Protein AF-A0A832GLF6-F1 (afdb_monomer)

pLDDT: mean 82.82, std 18.19, range [30.19, 98.69]

Foldseek 3Di:
DVPVVVVVVVVVPPPDDDDDDDDDDDPDPVNLVVLVVVLVVLLVVLVVVLVVLVVVLVVLVVQLVVLVVQLVVLVVQLVVLVVVLVVLVVVLVVLVVQLVVLVVQLVVLVVVLVVVVVVCVVVVVQDLVRQLVPQPDPVSNVVSVVVSVVVVVVNVVSVVSNVVSVVSNVVSVVVSVVSVVVSVVSVVSSVVSVVSSVVSVVSSVVSVVVSVVSVVVSVVSNVVSVVSNVVSVVVVVVSVD

Mean predicted aligned error: 12.15 Å

Structure (mmCIF, N/CA/C/O backbone):
data_AF-A0A832GLF6-F1
#
_entry.id   AF-A0A832GLF6-F1
#
loop_
_atom_site.group_PDB
_atom_site.id
_atom_site.type_symbol
_atom_site.label_atom_id
_atom_site.label_alt_id
_atom_site.label_comp_id
_atom_site.label_asym_id
_atom_site.label_entity_id
_atom_site.label_seq_id
_atom_site.pdbx_PDB_ins_code
_atom_site.Cartn_x
_atom_site.Cartn_y
_atom_site.Cartn_z
_atom_site.occupancy
_atom_site.B_iso_or_equiv
_atom_site.auth_seq_id
_atom_site.auth_comp_id
_atom_site.auth_asym_id
_atom_site.auth_atom_id
_atom_site.pdbx_PDB_model_num
ATOM 1 N N . MET A 1 1 ? -11.580 5.883 42.957 1.00 39.31 1 MET A N 1
ATOM 2 C CA . MET A 1 1 ? -12.074 6.403 44.256 1.00 39.31 1 MET A CA 1
ATOM 3 C C . MET A 1 1 ? -13.599 6.345 44.449 1.00 39.31 1 MET A C 1
ATOM 5 O O . MET A 1 1 ? -14.036 6.523 45.572 1.00 39.31 1 MET A O 1
ATOM 9 N N . ARG A 1 2 ? -14.423 6.013 43.435 1.00 39.03 2 ARG A N 1
ATOM 10 C CA . ARG A 1 2 ? -15.900 5.909 43.573 1.00 39.03 2 ARG A CA 1
ATOM 11 C C . ARG A 1 2 ? -16.417 4.528 44.026 1.00 39.03 2 ARG A C 1
ATOM 13 O O . ARG A 1 2 ? -17.615 4.339 44.156 1.00 39.03 2 ARG A O 1
ATOM 20 N N . TRP A 1 3 ? -15.522 3.559 44.237 1.00 38.72 3 TRP A N 1
ATOM 21 C CA . TRP A 1 3 ? -15.877 2.169 44.577 1.00 38.72 3 TRP A CA 1
ATOM 22 C C . TRP A 1 3 ? -15.823 1.893 46.087 1.00 38.72 3 TRP A C 1
ATOM 24 O O . TRP A 1 3 ? -16.417 0.935 46.563 1.00 38.72 3 TRP A O 1
ATOM 34 N N . LEU A 1 4 ? -15.158 2.767 46.852 1.00 30.19 4 LEU A N 1
ATOM 35 C CA . LEU A 1 4 ? -15.077 2.669 48.314 1.00 30.19 4 LEU A CA 1
ATOM 36 C C . LEU A 1 4 ? -16.370 3.139 48.999 1.00 30.19 4 LEU A C 1
ATOM 38 O O . LEU A 1 4 ? -16.700 2.667 50.080 1.00 30.19 4 LEU A O 1
ATOM 42 N N . THR A 1 5 ? -17.151 4.004 48.348 1.00 43.69 5 THR A N 1
ATOM 43 C CA . THR A 1 5 ? -18.428 4.497 48.887 1.00 43.69 5 THR A CA 1
ATOM 44 C C . THR A 1 5 ? -19.579 3.501 48.721 1.00 43.69 5 THR A C 1
ATOM 46 O O . THR A 1 5 ? -20.559 3.594 49.449 1.00 43.69 5 THR A O 1
ATOM 49 N N . ALA A 1 6 ? -19.468 2.530 47.805 1.00 38.03 6 ALA A N 1
ATOM 50 C CA . ALA A 1 6 ? -20.482 1.487 47.611 1.00 38.03 6 ALA A CA 1
ATOM 51 C C . ALA A 1 6 ? -20.350 0.338 48.632 1.00 38.03 6 ALA A C 1
ATOM 53 O O . ALA A 1 6 ? -21.351 -0.228 49.060 1.00 38.03 6 ALA A O 1
ATOM 54 N N . LEU A 1 7 ? -19.125 0.044 49.082 1.00 35.44 7 LEU A N 1
ATOM 55 C CA . LEU A 1 7 ? -18.844 -0.966 50.111 1.00 35.44 7 LEU A CA 1
ATOM 56 C C . LEU A 1 7 ? -19.333 -0.551 51.509 1.00 35.44 7 LEU A C 1
ATOM 58 O O . LEU A 1 7 ? -19.772 -1.396 52.284 1.00 35.44 7 LEU A O 1
ATOM 62 N N . ALA A 1 8 ? -19.333 0.748 51.817 1.00 32.53 8 ALA A N 1
ATOM 63 C CA . ALA A 1 8 ? -19.792 1.255 53.112 1.00 32.53 8 ALA A CA 1
ATOM 64 C C . ALA A 1 8 ? -21.313 1.106 53.326 1.00 32.53 8 ALA A C 1
ATOM 66 O O . ALA A 1 8 ? -21.765 0.999 54.463 1.00 32.53 8 ALA A O 1
ATOM 67 N N . ALA A 1 9 ? -22.105 1.053 52.249 1.00 36.94 9 ALA A N 1
ATOM 68 C CA . ALA A 1 9 ? -23.561 0.926 52.344 1.00 36.94 9 ALA A CA 1
ATOM 69 C C . ALA A 1 9 ? -24.031 -0.525 52.574 1.00 36.94 9 ALA A C 1
ATOM 71 O O . ALA A 1 9 ? -25.130 -0.736 53.081 1.00 36.94 9 ALA A O 1
ATOM 72 N N . ALA A 1 10 ? -23.198 -1.519 52.240 1.00 39.56 10 ALA A N 1
ATOM 73 C CA . ALA A 1 10 ? -23.518 -2.939 52.403 1.00 39.56 10 ALA A CA 1
ATOM 74 C C . ALA A 1 10 ? -23.281 -3.451 53.840 1.00 39.56 10 ALA A C 1
ATOM 76 O O . ALA A 1 10 ? -24.023 -4.307 54.315 1.00 39.56 10 ALA A O 1
ATOM 77 N N . CYS A 1 11 ? -22.304 -2.901 54.571 1.00 36.19 11 CYS A N 1
ATOM 78 C CA . CYS A 1 11 ? -21.978 -3.363 55.930 1.00 36.19 11 CYS A CA 1
ATOM 79 C C . CYS A 1 11 ? -22.929 -2.862 57.030 1.00 36.19 11 CYS A C 1
ATOM 81 O O . CYS A 1 11 ? -22.950 -3.432 58.116 1.00 36.19 11 CYS A O 1
ATOM 83 N N . LEU A 1 12 ? -23.743 -1.835 56.776 1.00 36.81 12 LEU A N 1
ATOM 84 C CA . LEU A 1 12 ? -24.684 -1.297 57.773 1.00 36.81 12 LEU A CA 1
ATOM 85 C C . LEU A 1 12 ? -25.996 -2.094 57.886 1.00 36.81 12 LEU A C 1
ATOM 87 O O . LEU A 1 12 ? -26.829 -1.787 58.734 1.00 36.81 12 LEU A O 1
ATOM 91 N N . LEU A 1 13 ? -26.185 -3.119 57.049 1.00 41.31 13 LEU A N 1
ATOM 92 C CA . LEU A 1 13 ? -27.414 -3.915 56.983 1.00 41.31 13 LEU A CA 1
ATOM 93 C C . LEU A 1 13 ? -27.385 -5.218 57.799 1.00 41.31 13 LEU A C 1
ATOM 95 O O . LEU A 1 13 ? -28.425 -5.857 57.923 1.00 41.31 13 LEU A O 1
ATOM 99 N N . ALA A 1 14 ? -26.242 -5.613 58.368 1.00 41.16 14 ALA A N 1
ATOM 100 C CA . ALA A 1 14 ? -26.051 -6.976 58.875 1.00 41.16 14 ALA A CA 1
ATOM 101 C C . ALA A 1 14 ? -26.030 -7.149 60.411 1.00 41.16 14 ALA A C 1
ATOM 103 O O . ALA A 1 14 ? -25.887 -8.278 60.868 1.00 41.16 14 ALA A O 1
ATOM 104 N N . THR A 1 15 ? -26.160 -6.099 61.235 1.00 41.16 15 THR A N 1
ATOM 105 C CA . THR A 1 15 ? -25.830 -6.203 62.679 1.00 41.16 15 THR A CA 1
ATOM 106 C C . THR A 1 15 ? -26.936 -5.871 63.681 1.00 41.16 15 THR A C 1
ATOM 108 O O . THR A 1 15 ? -26.625 -5.518 64.814 1.00 41.16 15 THR A O 1
ATOM 111 N N . LEU A 1 16 ? -28.221 -6.050 63.362 1.00 44.00 16 LEU A N 1
ATOM 112 C CA . LEU A 1 16 ? -29.251 -6.062 64.414 1.00 44.00 16 LEU A CA 1
ATOM 113 C C . LEU A 1 16 ? -30.141 -7.306 64.320 1.00 44.00 16 LEU A C 1
ATOM 115 O O . LEU A 1 16 ? -31.284 -7.264 63.866 1.00 44.00 16 LEU A O 1
ATOM 119 N N . ALA A 1 17 ? -29.578 -8.429 64.771 1.00 36.59 17 ALA A N 1
ATOM 120 C CA . ALA A 1 17 ? -30.350 -9.578 65.219 1.00 36.59 17 ALA A CA 1
ATOM 121 C C . ALA A 1 17 ? -31.175 -9.158 66.446 1.00 36.59 17 ALA A C 1
ATOM 123 O O . ALA A 1 17 ? -30.649 -8.652 67.434 1.00 36.59 17 ALA A O 1
ATOM 124 N N . LEU A 1 18 ? -32.486 -9.307 66.312 1.00 38.84 18 LEU A N 1
ATOM 125 C CA . LEU A 1 18 ? -33.511 -8.891 67.254 1.00 38.84 18 LEU A CA 1
ATOM 126 C C . LEU A 1 18 ? -33.730 -10.014 68.283 1.00 38.84 18 LEU A C 1
ATOM 128 O O . LEU A 1 18 ? -34.105 -11.123 67.901 1.00 38.84 18 LEU A O 1
ATOM 132 N N . GLU A 1 19 ? -33.523 -9.731 69.569 1.00 32.03 19 GLU A N 1
ATOM 133 C CA . GLU A 1 19 ? -33.997 -10.585 70.664 1.00 32.03 19 GLU A CA 1
ATOM 134 C C . GLU A 1 19 ? -35.535 -10.579 70.715 1.00 32.03 19 GLU A C 1
ATOM 136 O O . GLU A 1 19 ? -36.190 -9.558 70.494 1.00 32.03 19 GLU A O 1
ATOM 141 N N . PHE A 1 20 ? -36.116 -11.753 70.957 1.00 48.53 20 PHE A N 1
ATOM 142 C CA . PHE A 1 20 ? -37.531 -12.061 70.760 1.00 48.53 20 PHE A CA 1
ATOM 143 C C . PHE A 1 20 ? -38.252 -12.232 72.108 1.00 48.53 20 PHE A C 1
ATOM 145 O O . PHE A 1 20 ? -37.868 -13.091 72.897 1.00 48.53 20 PHE A O 1
ATOM 152 N N . ALA A 1 21 ? -39.336 -11.481 72.343 1.00 32.34 21 ALA A N 1
ATOM 153 C CA . ALA A 1 21 ? -40.311 -11.734 73.416 1.00 32.34 21 ALA A CA 1
ATOM 154 C C . ALA A 1 21 ? -41.733 -11.242 73.020 1.00 32.34 21 ALA A C 1
ATOM 156 O O . ALA A 1 21 ? -41.858 -10.098 72.576 1.00 32.34 21 ALA A O 1
ATOM 157 N N . PRO A 1 22 ? -42.811 -12.054 73.159 1.00 59.25 22 PRO A N 1
ATOM 158 C CA . PRO A 1 22 ? -44.220 -11.629 73.001 1.00 59.25 22 PRO A CA 1
ATOM 159 C C . PRO A 1 22 ? -45.038 -11.767 74.326 1.00 59.25 22 PRO A C 1
ATOM 161 O O . PRO A 1 22 ? -44.496 -12.367 75.255 1.00 59.25 22 PRO A O 1
ATOM 164 N N . PRO A 1 23 ? -46.319 -11.302 74.462 1.00 5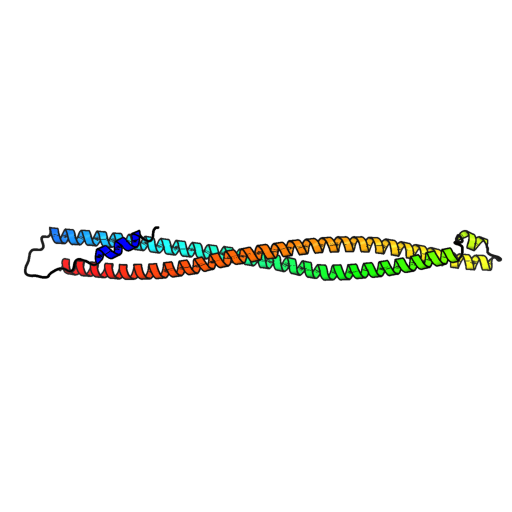9.97 23 PRO A N 1
ATOM 165 C CA . PRO A 1 23 ? -47.306 -11.007 73.402 1.00 59.97 23 PRO A CA 1
ATOM 166 C C . PRO A 1 23 ? -48.230 -9.754 73.570 1.00 59.97 23 PRO A C 1
ATOM 168 O O . PRO A 1 23 ? -48.273 -9.101 74.603 1.00 59.97 23 PRO A O 1
ATOM 171 N N . ALA A 1 24 ? -49.050 -9.530 72.526 1.00 36.88 24 ALA A N 1
ATOM 172 C CA . ALA A 1 24 ? -50.378 -8.876 72.478 1.00 36.88 24 ALA A CA 1
ATOM 173 C C . ALA A 1 24 ? -50.536 -7.338 72.277 1.00 36.88 24 ALA A C 1
ATOM 175 O O . ALA A 1 24 ? -50.345 -6.519 73.164 1.00 36.88 24 ALA A O 1
ATOM 176 N N . LEU A 1 25 ? -51.049 -7.006 71.077 1.00 44.59 25 LEU A N 1
ATOM 177 C CA . LEU A 1 25 ? -52.151 -6.064 70.787 1.00 44.59 25 LEU A CA 1
ATOM 178 C C . LEU A 1 25 ? -52.063 -4.616 71.307 1.00 44.59 25 LEU A C 1
ATOM 180 O O . LEU A 1 25 ? -52.845 -4.195 72.147 1.00 44.59 25 LEU A O 1
ATOM 184 N N . ALA A 1 26 ? -51.204 -3.818 70.671 1.00 46.09 26 ALA A N 1
ATOM 185 C CA . ALA A 1 26 ? -51.531 -2.473 70.176 1.00 46.09 26 ALA A CA 1
ATOM 186 C C . ALA A 1 26 ? -50.314 -1.925 69.419 1.00 46.09 26 ALA A C 1
ATOM 188 O O . ALA A 1 26 ? -49.607 -1.037 69.898 1.00 46.09 26 ALA A O 1
ATOM 189 N N . GLN A 1 27 ? -50.034 -2.427 68.209 1.00 49.31 27 GLN A N 1
ATOM 190 C CA . GLN A 1 27 ? -49.241 -1.601 67.297 1.00 49.31 27 GLN A CA 1
ATOM 191 C C . GLN A 1 27 ? -50.068 -0.342 67.028 1.00 49.31 27 GLN A C 1
ATOM 193 O O . GLN A 1 27 ? -51.045 -0.366 66.286 1.00 49.31 27 GLN A O 1
ATOM 198 N N . SER A 1 28 ? -49.709 0.759 67.690 1.00 54.44 28 SER A N 1
ATOM 199 C CA . SER A 1 28 ? -50.313 2.069 67.461 1.00 54.44 28 SER A CA 1
ATOM 200 C C . SER A 1 28 ? -50.355 2.335 65.953 1.00 54.44 28 SER A C 1
ATOM 202 O O . SER A 1 28 ? -49.354 2.107 65.265 1.00 54.44 28 SER A O 1
ATOM 204 N N . ARG A 1 29 ? -51.479 2.843 65.425 1.00 58.78 29 ARG A N 1
ATOM 205 C CA . ARG A 1 29 ? -51.618 3.293 64.020 1.00 58.78 29 ARG A CA 1
ATOM 206 C C . ARG A 1 29 ? -50.423 4.136 63.550 1.00 58.78 29 ARG A C 1
ATOM 208 O O . ARG A 1 29 ? -50.075 4.120 62.372 1.00 58.78 29 ARG A O 1
ATOM 215 N N . HIS A 1 30 ? -49.775 4.847 64.471 1.00 64.69 30 HIS A N 1
ATOM 216 C CA . HIS A 1 30 ? -48.566 5.625 64.225 1.00 64.69 30 HIS A CA 1
ATOM 217 C C . HIS A 1 30 ? -47.344 4.755 63.861 1.00 64.69 30 HIS A C 1
ATOM 219 O O . HIS A 1 30 ? -46.603 5.086 62.938 1.00 64.69 30 HIS A O 1
ATOM 225 N N . SER A 1 31 ? -47.157 3.613 64.531 1.00 64.44 31 SER A N 1
ATOM 226 C CA . SER A 1 31 ? -46.072 2.660 64.246 1.00 64.44 31 SER A CA 1
ATOM 227 C C . SER A 1 31 ? -46.238 1.975 62.882 1.00 64.44 31 SER A C 1
ATOM 229 O O . SER A 1 31 ? -45.265 1.829 62.144 1.00 64.44 31 SER A O 1
ATOM 231 N N . LEU A 1 32 ? -47.478 1.645 62.509 1.00 63.41 32 LEU A N 1
ATOM 232 C CA . LEU A 1 32 ? -47.830 1.088 61.200 1.00 63.41 32 LEU A CA 1
ATOM 233 C C . LEU A 1 32 ? -47.632 2.114 60.076 1.00 63.41 32 LEU A C 1
ATOM 235 O O . LEU A 1 32 ? -47.018 1.792 59.062 1.00 63.41 32 LEU A O 1
ATOM 239 N N . ARG A 1 33 ? -48.040 3.376 60.279 1.00 69.00 33 ARG A N 1
ATOM 240 C CA . ARG A 1 33 ? -47.772 4.476 59.331 1.00 69.00 33 ARG A CA 1
ATOM 241 C C . ARG A 1 33 ? -46.280 4.737 59.123 1.00 69.00 33 ARG A C 1
ATOM 243 O O . ARG A 1 33 ? -45.859 4.918 57.987 1.00 69.00 33 ARG A O 1
ATOM 250 N N . ARG A 1 34 ? -45.470 4.720 60.188 1.00 76.06 34 ARG A N 1
ATOM 251 C CA . ARG A 1 34 ? -44.005 4.849 60.075 1.00 76.06 34 ARG A CA 1
ATOM 252 C C . ARG A 1 34 ? -43.384 3.706 59.275 1.00 76.06 34 ARG A C 1
ATOM 254 O O . ARG A 1 34 ? -42.497 3.959 58.467 1.00 76.06 34 ARG A O 1
ATOM 261 N N . LYS A 1 35 ? -43.845 2.468 59.488 1.00 67.94 35 LYS A N 1
ATOM 262 C CA . LYS A 1 35 ? -43.385 1.304 58.716 1.00 67.94 35 LYS A CA 1
ATOM 263 C C . LYS A 1 35 ? -43.767 1.419 57.240 1.00 67.94 35 LYS A C 1
ATOM 265 O O . LYS A 1 35 ? -42.907 1.199 56.400 1.00 67.94 35 LYS A O 1
ATOM 270 N N . ALA A 1 36 ? -45.001 1.823 56.935 1.00 67.12 36 ALA A N 1
ATOM 271 C CA . ALA A 1 36 ? -45.452 2.051 55.562 1.00 67.12 36 ALA A CA 1
ATOM 272 C C . ALA A 1 36 ? -44.635 3.152 54.858 1.00 67.12 36 ALA A C 1
ATOM 274 O O . ALA A 1 36 ? -44.111 2.919 53.778 1.00 67.12 36 ALA A O 1
ATOM 275 N N . ALA A 1 37 ? -44.413 4.299 55.510 1.00 76.81 37 ALA A N 1
ATOM 276 C CA . ALA A 1 37 ? -43.605 5.383 54.943 1.00 76.81 37 ALA A CA 1
ATOM 277 C C . ALA A 1 37 ? -42.135 4.980 54.710 1.00 76.81 37 ALA A C 1
ATOM 279 O O . ALA A 1 37 ? -41.544 5.336 53.693 1.00 76.81 37 ALA A O 1
ATOM 280 N N . ALA A 1 38 ? -41.541 4.212 55.632 1.00 73.25 38 ALA A N 1
ATOM 281 C CA . ALA A 1 38 ? -40.187 3.683 55.465 1.00 73.25 38 ALA A CA 1
ATOM 282 C C . ALA A 1 38 ? -40.096 2.672 54.308 1.00 73.25 38 ALA A C 1
ATOM 284 O O . ALA A 1 38 ? -39.083 2.616 53.616 1.00 73.25 38 ALA A O 1
ATOM 285 N N . ILE A 1 39 ? -41.155 1.889 54.100 1.00 68.75 39 ILE A N 1
ATOM 286 C CA . ILE A 1 39 ? -41.300 0.955 52.983 1.00 68.75 39 ILE A CA 1
ATOM 287 C C . ILE A 1 39 ? -41.419 1.704 51.649 1.00 68.75 39 ILE A C 1
ATOM 289 O O . ILE A 1 39 ? -40.692 1.372 50.713 1.00 68.75 39 ILE A O 1
ATOM 293 N N . ASP A 1 40 ? -42.276 2.721 51.562 1.00 72.00 40 ASP A N 1
ATOM 294 C CA . ASP A 1 40 ? -42.483 3.496 50.333 1.00 72.00 40 ASP A CA 1
ATOM 295 C C . ASP A 1 40 ? -41.205 4.230 49.913 1.00 72.00 40 ASP A C 1
ATOM 297 O O . ASP A 1 40 ? -40.771 4.105 48.766 1.00 72.00 40 ASP A O 1
ATOM 301 N N . ALA A 1 41 ? -40.516 4.870 50.865 1.00 79.75 41 ALA A N 1
ATOM 302 C CA . ALA A 1 41 ? -39.209 5.482 50.622 1.00 79.75 41 ALA A CA 1
ATOM 303 C C . ALA A 1 41 ? -38.190 4.470 50.066 1.00 79.75 41 ALA A C 1
ATOM 305 O O . ALA A 1 41 ? -37.370 4.799 49.206 1.00 79.75 41 ALA A O 1
ATOM 306 N N . ARG A 1 42 ? -38.262 3.212 50.518 1.00 70.88 42 ARG A N 1
ATOM 307 C CA . ARG A 1 42 ? -37.379 2.141 50.051 1.00 70.88 42 ARG A CA 1
ATOM 308 C C . ARG A 1 42 ? -37.749 1.645 48.654 1.00 70.88 42 ARG A C 1
ATOM 310 O O . ARG A 1 42 ? -36.843 1.378 47.868 1.00 70.88 42 ARG A O 1
ATOM 317 N N . LYS A 1 43 ? -39.042 1.576 48.305 1.00 70.50 43 LYS A N 1
ATOM 318 C CA . LYS A 1 43 ? -39.488 1.280 46.928 1.00 70.50 43 LYS A CA 1
ATOM 319 C C . LYS A 1 43 ? -39.026 2.360 45.951 1.00 70.50 43 LYS A C 1
ATOM 321 O O . LYS A 1 43 ? -38.572 2.018 44.859 1.00 70.50 43 LYS A O 1
ATOM 326 N N . ASP A 1 44 ? -39.097 3.630 46.334 1.00 80.12 44 ASP A N 1
ATOM 327 C CA . ASP A 1 44 ? -38.666 4.729 45.467 1.00 80.12 44 ASP A CA 1
ATOM 328 C C . ASP A 1 44 ? -37.144 4.762 45.291 1.00 80.12 44 ASP A C 1
ATOM 330 O O . ASP A 1 44 ? -36.668 4.838 44.157 1.00 80.12 44 ASP A O 1
ATOM 334 N N . GLN A 1 45 ? -36.377 4.544 46.365 1.00 78.62 45 GLN A N 1
ATOM 335 C CA . GLN A 1 45 ? -34.924 4.377 46.267 1.00 78.62 45 GLN A CA 1
ATOM 336 C C . GLN A 1 45 ? -34.549 3.222 45.321 1.00 78.62 45 GLN A C 1
ATOM 338 O O . GLN A 1 45 ? -33.660 3.372 44.478 1.00 78.62 45 GLN A O 1
ATOM 343 N N . ILE A 1 46 ? -35.254 2.086 45.416 1.00 70.88 46 ILE A N 1
ATOM 344 C CA . ILE A 1 46 ? -35.021 0.940 44.533 1.00 70.88 46 ILE A CA 1
ATOM 345 C C . ILE A 1 46 ? -35.326 1.298 43.068 1.00 70.88 46 ILE A C 1
ATOM 347 O O . ILE A 1 46 ? -34.540 0.974 42.177 1.00 70.88 46 ILE A O 1
ATOM 351 N N . ARG A 1 47 ? -36.432 2.003 42.794 1.00 74.62 47 ARG A N 1
ATOM 352 C CA . ARG A 1 47 ? -36.795 2.450 41.434 1.00 74.62 47 ARG A CA 1
ATOM 353 C C . ARG A 1 47 ? -35.761 3.399 40.831 1.00 74.62 47 ARG A C 1
ATOM 355 O O . ARG A 1 47 ? -35.470 3.294 39.637 1.00 74.62 47 ARG A O 1
ATOM 362 N N . ASP A 1 48 ? -35.215 4.311 41.626 1.00 83.00 48 ASP A N 1
ATOM 363 C CA . ASP A 1 48 ? -34.195 5.263 41.177 1.00 83.00 48 ASP A CA 1
ATOM 364 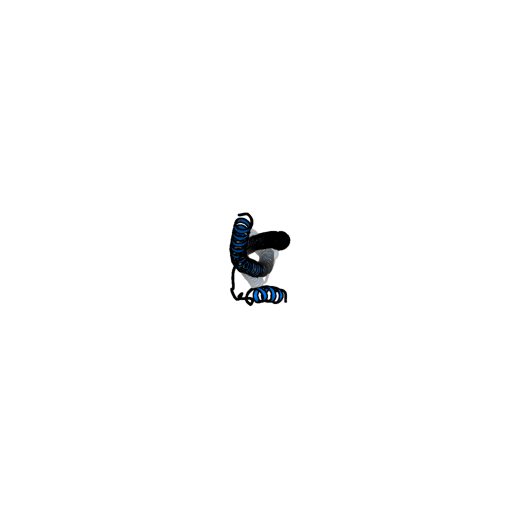C C . ASP A 1 48 ? -32.890 4.564 40.820 1.00 83.00 48 ASP A C 1
ATOM 366 O O . ASP A 1 48 ? -32.333 4.781 39.742 1.00 83.00 48 ASP A O 1
ATOM 370 N N . GLN A 1 49 ? -32.439 3.652 41.675 1.00 76.75 49 GLN A N 1
ATOM 371 C CA . GLN A 1 49 ? -31.262 2.839 41.395 1.00 76.75 49 GLN A CA 1
ATOM 372 C C . GLN A 1 49 ? -31.469 1.953 40.153 1.00 76.75 49 GLN A C 1
ATOM 374 O O . GLN A 1 49 ? -30.584 1.894 39.303 1.00 76.75 49 GLN A O 1
ATOM 379 N N . LEU A 1 50 ? -32.652 1.350 39.971 1.00 72.19 50 LEU A N 1
ATOM 380 C CA . LEU A 1 50 ? -32.981 0.567 38.773 1.00 72.19 50 LEU A CA 1
ATOM 381 C C . LEU A 1 50 ? -32.934 1.415 37.490 1.00 72.19 50 LEU A C 1
ATOM 383 O O . LEU A 1 50 ? -32.446 0.959 36.452 1.00 72.19 50 LEU A O 1
ATOM 387 N N . ARG A 1 51 ? -33.434 2.658 37.546 1.00 83.69 51 ARG A N 1
ATOM 388 C CA . ARG A 1 51 ? -33.329 3.618 36.435 1.00 83.69 51 ARG A CA 1
ATOM 389 C C . ARG A 1 51 ? -31.875 3.950 36.121 1.00 83.69 51 ARG A C 1
ATOM 391 O O . ARG A 1 51 ? -31.505 3.928 34.948 1.00 83.69 51 ARG A O 1
ATOM 398 N N . ASN A 1 52 ? -31.063 4.202 37.143 1.00 83.69 52 ASN A N 1
ATOM 399 C CA . ASN A 1 52 ? -29.646 4.517 36.977 1.00 83.69 52 ASN A CA 1
ATOM 400 C C . ASN A 1 52 ? -28.884 3.350 36.337 1.00 83.69 52 ASN A C 1
ATOM 402 O O . ASN A 1 52 ? -28.208 3.549 35.332 1.00 83.69 52 ASN A O 1
ATOM 406 N N . ILE A 1 53 ? -29.090 2.124 36.823 1.00 79.06 53 ILE A N 1
ATOM 407 C CA . ILE A 1 53 ? -28.477 0.908 36.265 1.00 79.06 53 ILE A CA 1
ATOM 408 C C . ILE A 1 53 ? -28.845 0.728 34.783 1.00 79.06 53 ILE A C 1
ATOM 410 O O . ILE A 1 53 ? -27.985 0.454 33.943 1.00 79.06 53 ILE A O 1
ATOM 414 N N . LYS A 1 54 ? -30.122 0.916 34.421 1.00 80.31 54 LYS A N 1
ATOM 415 C CA . LYS A 1 54 ? -30.566 0.837 33.017 1.00 80.31 54 LYS A CA 1
ATOM 416 C C . LYS A 1 54 ? -29.923 1.923 32.147 1.00 80.31 54 LYS A C 1
ATOM 418 O O . LYS A 1 54 ? -29.544 1.647 31.006 1.00 80.31 54 LYS A O 1
ATOM 423 N N . ALA A 1 55 ? -29.785 3.143 32.667 1.00 86.44 55 ALA A N 1
ATOM 424 C CA . ALA A 1 55 ? -29.123 4.241 31.966 1.00 86.44 55 ALA A CA 1
ATOM 425 C C . ALA A 1 55 ? -27.619 3.973 31.757 1.00 86.44 55 ALA A C 1
ATOM 427 O O . ALA A 1 55 ? -27.093 4.217 30.666 1.00 86.44 55 ALA A O 1
ATOM 428 N N . GLU A 1 56 ? -26.941 3.413 32.760 1.00 83.44 56 GLU A N 1
ATOM 429 C CA . GLU A 1 56 ? -25.539 2.992 32.676 1.00 83.44 56 GLU A CA 1
ATOM 430 C C . GLU A 1 56 ? -25.350 1.884 31.630 1.00 83.44 56 GLU A C 1
ATOM 432 O O . GLU A 1 56 ? -24.501 2.022 30.745 1.00 83.44 56 GLU A O 1
ATOM 437 N N . GLN A 1 57 ? -26.203 0.850 31.629 1.00 81.94 57 GLN A N 1
ATOM 438 C CA . GLN A 1 57 ? -26.181 -0.200 30.602 1.00 81.94 57 GLN A CA 1
ATOM 439 C C . GLN A 1 57 ? -26.383 0.355 29.187 1.00 81.94 57 GLN A C 1
ATOM 441 O O . GLN A 1 57 ? -25.673 -0.038 28.258 1.00 81.94 57 GLN A O 1
ATOM 446 N N . SER A 1 58 ? -27.347 1.261 29.005 1.00 87.19 58 SER A N 1
ATOM 447 C CA . SER A 1 58 ? -27.597 1.905 27.710 1.00 87.19 58 SER A CA 1
ATOM 448 C C . SER A 1 58 ? -26.370 2.691 27.236 1.00 87.19 58 SER A C 1
ATOM 450 O O . SER A 1 58 ? -25.916 2.543 26.100 1.00 87.19 58 SER A O 1
ATOM 452 N N . THR A 1 59 ? -25.756 3.456 28.140 1.00 88.12 59 THR A N 1
ATOM 453 C CA . THR A 1 59 ? -24.538 4.227 27.860 1.00 88.12 59 THR A CA 1
ATOM 454 C C . THR A 1 59 ? -23.368 3.319 27.476 1.00 88.12 59 THR A C 1
ATOM 456 O O . THR A 1 59 ? -22.677 3.595 26.490 1.00 88.12 59 THR A O 1
ATOM 459 N N . ALA A 1 60 ? -23.170 2.213 28.200 1.00 86.81 60 ALA A N 1
ATOM 460 C CA . ALA A 1 60 ? -22.135 1.225 27.909 1.00 86.81 60 ALA A CA 1
ATOM 461 C C . ALA A 1 60 ? -22.342 0.563 26.535 1.00 86.81 60 ALA A C 1
ATOM 463 O O . ALA A 1 60 ? -21.399 0.492 25.744 1.00 86.81 60 ALA A O 1
ATOM 464 N N . ARG A 1 61 ? -23.578 0.161 26.201 1.00 88.12 61 ARG A N 1
ATOM 465 C CA . ARG A 1 61 ? -23.928 -0.394 24.880 1.00 88.12 61 ARG A CA 1
ATOM 466 C C . ARG A 1 61 ? -23.667 0.598 23.749 1.00 88.12 61 ARG A C 1
ATOM 468 O O . ARG A 1 61 ? -23.055 0.229 22.751 1.00 88.12 61 ARG A O 1
ATOM 475 N N . ASN A 1 62 ? -24.048 1.863 23.922 1.00 91.69 62 ASN A N 1
ATOM 476 C CA . ASN A 1 62 ? -23.795 2.911 22.930 1.00 91.69 62 ASN A CA 1
ATOM 477 C C . ASN A 1 62 ? -22.296 3.198 22.759 1.00 91.69 62 ASN A C 1
ATOM 479 O O . ASN A 1 62 ? -21.833 3.488 21.657 1.00 91.69 62 ASN A O 1
ATOM 483 N N . ALA A 1 63 ? -21.513 3.143 23.839 1.00 90.38 63 ALA A N 1
ATOM 484 C CA . ALA A 1 63 ? -20.061 3.281 23.763 1.00 90.38 63 ALA A CA 1
ATOM 485 C C . ALA A 1 63 ? -19.409 2.096 23.032 1.00 90.38 63 ALA A C 1
ATOM 487 O O . ALA A 1 63 ? -18.507 2.309 22.225 1.00 90.38 63 ALA A O 1
ATOM 488 N N . LEU A 1 64 ? -19.879 0.869 23.280 1.00 92.06 64 LEU A N 1
ATOM 489 C CA . LEU A 1 64 ? -19.412 -0.324 22.577 1.00 92.06 64 LEU A CA 1
ATOM 490 C C . LEU A 1 64 ? -19.751 -0.268 21.083 1.00 92.06 64 LEU A C 1
ATOM 492 O O . LEU A 1 64 ? -18.866 -0.467 20.258 1.00 92.06 64 LEU A O 1
ATOM 496 N N . SER A 1 65 ? -20.999 0.054 20.740 1.00 95.06 65 SER A N 1
ATOM 497 C CA . SER A 1 65 ? -21.438 0.169 19.346 1.00 95.06 65 SER A CA 1
ATOM 498 C C . SER A 1 65 ? -20.608 1.202 18.577 1.00 95.06 65 SER A C 1
ATOM 500 O O . SER A 1 65 ? -20.104 0.895 17.501 1.00 95.06 65 SER A O 1
ATOM 502 N N . ARG A 1 66 ? -20.351 2.380 19.165 1.00 96.25 66 ARG A N 1
ATOM 503 C CA . ARG A 1 66 ? -19.448 3.383 18.572 1.00 96.25 66 ARG A CA 1
ATOM 504 C C . ARG A 1 66 ? -18.031 2.849 18.368 1.00 96.25 66 ARG A C 1
ATOM 506 O O . ARG A 1 66 ? -17.484 3.001 17.284 1.00 96.25 66 ARG A O 1
ATOM 513 N N . ALA A 1 67 ? -17.461 2.171 19.365 1.00 95.94 67 ALA A N 1
ATOM 514 C CA . ALA A 1 67 ? -16.126 1.583 19.238 1.00 95.94 67 ALA A CA 1
ATOM 515 C C . ALA A 1 67 ? -16.051 0.509 18.134 1.00 95.94 67 ALA A C 1
ATOM 517 O O . ALA A 1 67 ? -15.030 0.398 17.460 1.00 95.94 67 ALA A O 1
ATOM 518 N N . GLN A 1 68 ? -17.119 -0.268 17.932 1.00 96.06 68 GLN A N 1
ATOM 519 C CA . GLN A 1 68 ? -17.205 -1.257 16.853 1.00 96.06 68 GLN A CA 1
ATOM 520 C C . GLN A 1 68 ? -17.309 -0.602 15.472 1.00 96.06 68 GLN A C 1
ATOM 522 O O . GLN A 1 68 ? -16.651 -1.065 14.545 1.00 96.06 68 GLN A O 1
ATOM 527 N N . VAL A 1 69 ? -18.085 0.480 15.341 1.00 98.19 69 VAL A N 1
ATOM 528 C CA . VAL A 1 69 ? -18.167 1.263 14.096 1.00 98.19 69 VAL A CA 1
ATOM 529 C C . VAL A 1 69 ? -16.806 1.864 13.751 1.00 98.19 69 VAL A C 1
ATOM 531 O O . VAL A 1 69 ? -16.308 1.640 12.654 1.00 98.19 69 VAL A O 1
ATOM 534 N N . GLU A 1 70 ? -16.150 2.531 14.705 1.00 97.50 70 GLU A N 1
ATOM 535 C CA . GLU A 1 70 ? -14.815 3.109 14.497 1.00 97.50 70 GLU A CA 1
ATOM 536 C C . GLU A 1 70 ? -13.765 2.050 14.121 1.00 97.50 70 GLU A C 1
ATOM 538 O O . GLU A 1 70 ? -12.862 2.317 13.326 1.00 97.50 70 GLU A O 1
ATOM 543 N N . LEU A 1 71 ? -13.863 0.842 14.690 1.00 98.12 71 LEU A N 1
ATOM 544 C CA . LEU A 1 71 ? -13.012 -0.283 14.310 1.00 98.12 71 LEU A CA 1
ATOM 545 C C . LEU A 1 71 ? -13.286 -0.733 12.870 1.00 98.12 71 LEU A C 1
ATOM 547 O O . LEU A 1 71 ? -12.331 -0.947 12.126 1.00 98.12 71 LEU A O 1
ATOM 551 N N . GLY A 1 72 ? -14.556 -0.859 12.480 1.00 98.31 72 GLY A N 1
ATOM 552 C CA . GLY A 1 72 ? -14.945 -1.208 11.112 1.00 98.31 72 GLY A CA 1
ATOM 553 C C . GLY A 1 72 ? -14.419 -0.196 10.095 1.00 98.31 72 GLY A C 1
ATOM 554 O O . GLY A 1 72 ? -13.737 -0.570 9.146 1.00 98.31 72 GLY A O 1
ATOM 555 N N . GLU A 1 73 ? -14.605 1.098 10.358 1.00 98.44 73 GLU A N 1
ATOM 556 C CA . GLU A 1 73 ? -14.084 2.168 9.501 1.00 98.44 73 GLU A CA 1
ATOM 557 C C . GLU A 1 73 ? -12.552 2.122 9.371 1.00 98.44 73 GLU A C 1
ATOM 559 O O . GLU A 1 73 ? -12.011 2.313 8.280 1.00 98.44 73 GLU A O 1
ATOM 564 N N . ALA A 1 74 ? -11.830 1.853 10.465 1.00 98.31 74 ALA A N 1
ATOM 565 C CA . ALA A 1 74 ? -10.375 1.694 10.427 1.00 98.31 74 ALA A CA 1
ATOM 566 C C . ALA A 1 74 ? -9.948 0.452 9.619 1.00 98.31 74 ALA A C 1
ATOM 568 O O . ALA A 1 74 ? -8.963 0.494 8.878 1.00 98.31 74 ALA A O 1
ATOM 569 N N . GLN A 1 75 ? -10.692 -0.653 9.720 1.00 98.38 75 GLN A N 1
ATOM 570 C CA . GLN A 1 75 ? -10.448 -1.863 8.929 1.00 98.38 75 GLN A CA 1
ATOM 571 C C . GLN A 1 75 ? -10.677 -1.620 7.433 1.00 98.38 75 GLN A C 1
ATOM 573 O O . GLN A 1 75 ? -9.860 -2.059 6.618 1.00 98.38 75 GLN A O 1
ATOM 578 N N . ASP A 1 76 ? -11.715 -0.868 7.072 1.00 98.69 76 ASP A N 1
ATOM 579 C CA . ASP A 1 76 ? -12.004 -0.498 5.686 1.00 98.69 76 ASP A CA 1
ATOM 580 C C . ASP A 1 76 ? -10.907 0.399 5.101 1.00 98.69 76 ASP A C 1
ATOM 582 O O . ASP A 1 76 ? -10.428 0.161 3.984 1.00 98.69 76 ASP A O 1
ATOM 586 N N . ARG A 1 77 ? -10.425 1.389 5.867 1.00 98.50 77 ARG A N 1
ATOM 587 C CA . ARG A 1 77 ? -9.276 2.216 5.459 1.00 98.50 77 ARG A CA 1
ATOM 588 C C . ARG A 1 77 ? -8.016 1.382 5.260 1.00 98.50 77 ARG A C 1
ATOM 590 O O . ARG A 1 77 ? -7.345 1.527 4.233 1.00 98.50 77 ARG A O 1
ATOM 597 N N . LEU A 1 78 ? -7.725 0.456 6.177 1.00 98.69 78 LEU A N 1
ATOM 598 C CA . LEU A 1 78 ? -6.603 -0.471 6.046 1.00 98.69 78 LEU A CA 1
ATOM 599 C C . LEU A 1 78 ? -6.727 -1.353 4.793 1.00 98.69 78 LEU A C 1
ATOM 601 O O . LEU A 1 78 ? -5.736 -1.559 4.079 1.00 98.69 78 LEU A O 1
ATOM 605 N N . ALA A 1 79 ? -7.921 -1.872 4.507 1.00 98.69 79 ALA A N 1
ATOM 606 C CA . ALA A 1 79 ? -8.179 -2.678 3.319 1.00 98.69 79 ALA A CA 1
ATOM 607 C C . ALA A 1 79 ? -7.948 -1.860 2.039 1.00 98.69 79 ALA A C 1
ATOM 609 O O . ALA A 1 79 ? -7.223 -2.302 1.141 1.00 98.69 79 ALA A O 1
ATOM 610 N N . ALA A 1 80 ? -8.467 -0.631 1.986 1.00 98.62 80 ALA A N 1
ATOM 611 C CA . ALA A 1 80 ? -8.275 0.279 0.862 1.00 98.62 80 ALA A CA 1
ATOM 612 C C . ALA A 1 80 ? -6.793 0.641 0.644 1.00 98.62 80 ALA A C 1
ATOM 614 O O . ALA A 1 80 ? -6.306 0.577 -0.491 1.00 98.62 80 ALA A O 1
ATOM 615 N N . ALA A 1 81 ? -6.054 0.964 1.711 1.00 98.56 81 ALA A N 1
ATOM 616 C CA . ALA A 1 81 ? -4.618 1.249 1.650 1.00 98.56 81 ALA A CA 1
ATOM 617 C C . ALA A 1 81 ? -3.812 0.029 1.171 1.00 98.56 81 ALA A C 1
ATOM 619 O O . ALA A 1 81 ? -2.939 0.142 0.308 1.00 98.56 81 ALA A O 1
ATOM 620 N N . THR A 1 82 ? -4.156 -1.167 1.658 1.00 98.56 82 THR A N 1
ATOM 621 C CA . THR A 1 82 ? -3.513 -2.423 1.243 1.00 98.56 82 THR A CA 1
ATOM 622 C C . THR A 1 82 ? -3.781 -2.734 -0.233 1.00 98.56 82 THR A C 1
ATOM 624 O O . THR A 1 82 ? -2.869 -3.147 -0.955 1.00 98.56 82 THR A O 1
ATOM 627 N N . ALA A 1 83 ? -5.002 -2.486 -0.717 1.00 98.69 83 ALA A N 1
ATOM 628 C CA . ALA A 1 83 ? -5.356 -2.654 -2.124 1.00 98.69 83 ALA A CA 1
ATOM 629 C C . ALA A 1 83 ? -4.607 -1.665 -3.034 1.00 98.69 83 ALA A C 1
ATOM 631 O O . ALA A 1 83 ? -4.107 -2.066 -4.089 1.00 98.69 83 ALA A O 1
ATOM 632 N N . ARG A 1 84 ? -4.474 -0.391 -2.625 1.00 98.44 84 ARG A N 1
ATOM 633 C CA . ARG A 1 84 ? -3.633 0.597 -3.329 1.00 98.44 84 ARG A CA 1
ATOM 634 C C . ARG A 1 84 ? -2.185 0.117 -3.430 1.00 98.44 84 ARG A C 1
ATOM 636 O O . ARG A 1 84 ? -1.684 -0.009 -4.544 1.00 98.44 84 ARG A O 1
ATOM 643 N N . LEU A 1 85 ? -1.576 -0.274 -2.308 1.00 98.62 85 LEU A N 1
ATOM 644 C CA . LEU A 1 85 ? -0.204 -0.791 -2.275 1.00 98.62 85 LEU A CA 1
ATOM 645 C C . LEU A 1 85 ? -0.008 -2.010 -3.192 1.00 98.62 85 LEU A C 1
ATOM 647 O O . LEU A 1 85 ? 1.002 -2.117 -3.888 1.00 98.62 85 LEU A O 1
ATOM 651 N N . SER A 1 86 ? -0.972 -2.934 -3.215 1.00 98.62 86 SER A N 1
ATOM 652 C CA . SER A 1 86 ? -0.922 -4.122 -4.078 1.00 98.62 86 SER A CA 1
ATOM 653 C C . SER A 1 86 ? -0.933 -3.764 -5.571 1.00 98.62 86 SER A C 1
ATOM 655 O O . SER A 1 86 ? -0.141 -4.302 -6.356 1.00 98.62 86 SER A O 1
ATOM 657 N N . ARG A 1 87 ? -1.779 -2.803 -5.969 1.00 98.50 87 ARG A N 1
ATOM 658 C CA . ARG A 1 87 ? -1.818 -2.289 -7.346 1.00 98.50 87 ARG A CA 1
ATOM 659 C C . ARG A 1 87 ? -0.499 -1.625 -7.727 1.00 98.50 87 ARG A C 1
ATOM 661 O O . ARG A 1 87 ? 0.069 -1.985 -8.755 1.00 98.50 87 ARG A O 1
ATOM 668 N N . THR A 1 88 ? 0.036 -0.750 -6.875 1.00 98.31 88 THR A N 1
ATOM 669 C CA . THR A 1 88 ? 1.327 -0.083 -7.111 1.00 98.31 88 THR A CA 1
ATOM 670 C C . THR A 1 88 ? 2.450 -1.095 -7.283 1.00 98.31 88 THR A C 1
ATOM 672 O O . THR A 1 88 ? 3.177 -1.025 -8.267 1.00 98.31 88 THR A O 1
ATOM 675 N N . ARG A 1 89 ? 2.546 -2.113 -6.416 1.00 98.31 89 ARG A N 1
ATOM 676 C CA . ARG A 1 89 ? 3.544 -3.192 -6.550 1.00 98.31 89 ARG A CA 1
ATOM 677 C C . ARG A 1 89 ? 3.428 -3.963 -7.863 1.00 98.31 89 ARG A C 1
ATOM 679 O O . ARG A 1 89 ? 4.445 -4.322 -8.457 1.00 98.31 89 ARG A O 1
ATOM 686 N N . SER A 1 90 ? 2.203 -4.211 -8.319 1.00 98.44 90 SER A N 1
ATOM 687 C CA . SER A 1 90 ? 1.951 -4.885 -9.597 1.00 98.44 90 SER A CA 1
ATOM 688 C C . SER A 1 90 ? 2.423 -4.029 -10.774 1.00 98.44 90 SER A C 1
ATOM 690 O O . SER A 1 90 ? 3.161 -4.518 -11.629 1.00 98.44 90 SER A O 1
ATOM 692 N N . THR A 1 91 ? 2.092 -2.735 -10.770 1.00 97.88 91 THR A N 1
ATOM 693 C CA . THR A 1 91 ? 2.595 -1.758 -11.748 1.00 97.88 91 THR A CA 1
ATOM 694 C C . THR A 1 91 ? 4.119 -1.689 -11.731 1.00 97.88 91 THR A C 1
ATOM 696 O O . THR A 1 91 ? 4.759 -1.734 -12.778 1.00 97.88 91 THR A O 1
ATOM 699 N N . LEU A 1 92 ? 4.724 -1.664 -10.546 1.00 98.25 92 LEU A N 1
ATOM 700 C CA . LEU A 1 92 ? 6.167 -1.548 -10.360 1.00 98.25 92 LEU A CA 1
ATOM 701 C C . LEU A 1 92 ? 6.921 -2.759 -10.935 1.00 98.25 92 LEU A C 1
ATOM 703 O O . LEU A 1 92 ? 7.989 -2.604 -11.525 1.00 98.25 92 LEU A O 1
ATOM 707 N N . LYS A 1 93 ? 6.334 -3.962 -10.874 1.00 98.38 93 LYS A N 1
ATOM 708 C CA . LYS A 1 93 ? 6.870 -5.155 -11.554 1.00 98.38 93 LYS A CA 1
ATOM 709 C C . LYS A 1 93 ? 6.941 -4.968 -13.075 1.00 98.38 93 LYS A C 1
ATOM 711 O O . LYS A 1 93 ? 7.937 -5.352 -13.687 1.00 98.38 93 LYS A O 1
ATOM 716 N N . VAL A 1 94 ? 5.907 -4.377 -13.677 1.00 98.19 94 VAL A N 1
ATOM 717 C CA . VAL A 1 94 ? 5.874 -4.080 -15.119 1.00 98.19 94 VAL A CA 1
ATOM 718 C C . VAL A 1 94 ? 6.886 -2.988 -15.460 1.00 98.19 94 VAL A C 1
ATOM 720 O O . VAL A 1 94 ? 7.711 -3.182 -16.348 1.00 98.19 94 VAL A O 1
ATOM 723 N N . VAL A 1 95 ? 6.901 -1.890 -14.699 1.00 97.44 95 VAL A N 1
ATOM 724 C CA . VAL A 1 95 ? 7.830 -0.769 -14.910 1.00 97.44 95 VAL A CA 1
ATOM 725 C C . VAL A 1 95 ? 9.290 -1.220 -14.809 1.00 97.44 95 VAL A C 1
ATOM 727 O O . VAL A 1 95 ? 10.085 -0.867 -15.676 1.00 97.44 95 VAL A O 1
ATOM 730 N N . ARG A 1 96 ? 9.647 -2.071 -13.837 1.00 98.19 96 ARG A N 1
ATOM 731 C CA . ARG A 1 96 ? 11.000 -2.652 -13.731 1.00 98.19 96 ARG A CA 1
ATOM 732 C C . ARG A 1 96 ? 11.371 -3.499 -14.949 1.00 98.19 96 ARG A C 1
ATOM 734 O O . ARG A 1 96 ? 12.497 -3.412 -15.438 1.00 98.19 96 ARG A O 1
ATOM 741 N N . LYS A 1 97 ? 10.437 -4.309 -15.460 1.00 98.19 97 LYS A N 1
ATOM 742 C CA . LYS A 1 97 ? 10.664 -5.125 -16.664 1.00 98.19 97 LYS A CA 1
ATOM 743 C C . LYS A 1 97 ? 10.895 -4.242 -17.893 1.00 98.19 97 LYS A C 1
ATOM 745 O O . LYS A 1 97 ? 11.831 -4.495 -18.653 1.00 98.19 97 LYS A O 1
ATOM 750 N N . ASP A 1 98 ? 10.071 -3.212 -18.060 1.00 95.94 98 ASP A N 1
ATOM 751 C CA . ASP A 1 98 ? 10.181 -2.241 -19.148 1.00 95.94 98 ASP A CA 1
ATOM 752 C C . ASP A 1 98 ? 11.483 -1.442 -19.073 1.00 95.94 98 ASP A C 1
ATOM 754 O O . ASP A 1 98 ? 12.142 -1.246 -20.093 1.00 95.94 98 ASP A O 1
ATOM 758 N N . HIS A 1 99 ? 11.868 -1.006 -17.872 1.00 97.50 99 HIS A N 1
ATOM 759 C CA . HIS A 1 99 ? 13.127 -0.312 -17.628 1.00 97.50 99 HIS A CA 1
ATOM 760 C C . HIS A 1 99 ? 14.316 -1.184 -18.042 1.00 97.50 99 HIS A C 1
ATOM 762 O O . HIS A 1 99 ? 15.104 -0.786 -18.896 1.00 97.50 99 HIS A O 1
ATOM 768 N N . ALA A 1 100 ? 14.374 -2.429 -17.561 1.00 97.69 100 ALA A N 1
ATOM 769 C CA . ALA A 1 100 ? 15.440 -3.364 -17.917 1.00 97.69 100 ALA A CA 1
ATOM 770 C C . ALA A 1 100 ? 15.487 -3.671 -19.428 1.00 97.69 100 ALA A C 1
ATOM 772 O O . ALA A 1 100 ? 16.559 -3.902 -19.993 1.00 97.69 100 ALA A O 1
ATOM 773 N N . ALA A 1 101 ? 14.334 -3.697 -20.105 1.00 96.44 101 ALA A N 1
ATOM 774 C CA . ALA A 1 101 ? 14.275 -3.840 -21.558 1.00 96.44 101 ALA A CA 1
ATOM 775 C C . ALA A 1 101 ? 14.815 -2.596 -22.281 1.00 96.44 101 ALA A C 1
ATOM 777 O O . ALA A 1 101 ? 15.594 -2.736 -23.226 1.00 96.44 101 ALA A O 1
ATOM 778 N N . ALA A 1 102 ? 14.460 -1.395 -21.816 1.00 94.19 102 ALA A N 1
ATOM 779 C CA . ALA A 1 102 ? 14.986 -0.141 -22.347 1.00 94.19 102 ALA A CA 1
ATOM 780 C C . ALA A 1 102 ? 16.505 -0.028 -22.147 1.00 94.19 102 ALA A C 1
ATOM 782 O O . ALA A 1 102 ? 17.205 0.345 -23.085 1.00 94.19 102 ALA A O 1
ATOM 783 N N . GLU A 1 103 ? 17.028 -0.429 -20.986 1.00 96.38 103 GLU A N 1
ATOM 784 C CA . GLU A 1 103 ? 18.469 -0.478 -20.723 1.00 96.38 103 GLU A CA 1
ATOM 785 C C . GLU A 1 103 ? 19.195 -1.437 -21.671 1.00 96.38 103 GLU A C 1
ATOM 787 O O . GLU A 1 103 ? 20.255 -1.106 -22.201 1.00 96.38 103 GLU A O 1
ATOM 792 N N . ARG A 1 104 ? 18.634 -2.632 -21.914 1.00 97.12 104 ARG A N 1
ATOM 793 C CA . ARG A 1 104 ? 19.204 -3.586 -22.878 1.00 97.12 104 ARG A CA 1
ATOM 794 C C . ARG A 1 104 ? 19.244 -3.000 -24.285 1.00 97.12 104 ARG A C 1
ATOM 796 O O . ARG A 1 104 ? 20.288 -3.080 -24.925 1.00 97.12 104 ARG A O 1
ATOM 803 N N . ALA A 1 105 ? 18.146 -2.396 -24.739 1.00 93.31 105 ALA A N 1
ATOM 804 C CA . ALA A 1 105 ? 18.084 -1.753 -26.049 1.00 93.31 105 ALA A CA 1
ATOM 805 C C . ALA A 1 105 ? 19.126 -0.630 -26.163 1.00 93.31 105 ALA A C 1
ATOM 807 O O . ALA A 1 105 ? 19.925 -0.636 -27.094 1.00 93.31 105 ALA A O 1
ATOM 808 N N . GLN A 1 106 ? 19.199 0.259 -25.165 1.00 94.06 106 GLN A N 1
ATOM 809 C CA . GLN A 1 106 ? 20.188 1.337 -25.124 1.00 94.06 106 GLN A CA 1
ATOM 810 C C . GLN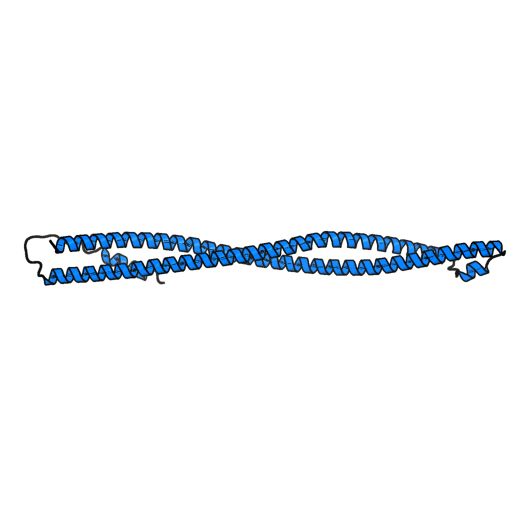 A 1 106 ? 21.617 0.798 -25.221 1.00 94.06 106 GLN A C 1
ATOM 812 O O . GLN A 1 106 ? 22.416 1.318 -25.993 1.00 94.06 106 GLN A O 1
ATOM 817 N N . ARG A 1 107 ? 21.947 -0.265 -24.475 1.00 95.88 107 ARG A N 1
ATOM 818 C CA . ARG A 1 107 ? 23.278 -0.888 -24.539 1.00 95.88 107 ARG A CA 1
ATOM 819 C C . ARG A 1 107 ? 23.589 -1.465 -25.917 1.00 95.88 107 ARG A C 1
ATOM 821 O O . ARG A 1 107 ? 24.729 -1.361 -26.352 1.00 95.88 107 ARG A O 1
ATOM 828 N N . ILE A 1 108 ? 22.609 -2.068 -26.591 1.00 95.88 108 ILE A N 1
ATOM 829 C CA . ILE A 1 108 ? 22.793 -2.622 -27.939 1.00 95.88 108 ILE A CA 1
ATOM 830 C C . ILE A 1 108 ? 23.068 -1.500 -28.943 1.00 95.88 108 ILE A C 1
ATOM 832 O O . ILE A 1 108 ? 24.075 -1.567 -29.645 1.00 95.88 108 ILE A O 1
ATOM 836 N N . HIS A 1 109 ? 22.231 -0.458 -28.985 1.00 91.94 109 HIS A N 1
ATOM 837 C CA . HIS A 1 109 ? 22.436 0.669 -29.903 1.00 91.94 109 HIS A CA 1
ATOM 838 C C . HIS A 1 109 ? 23.740 1.411 -29.599 1.00 91.94 109 HIS A C 1
ATOM 840 O O . HIS A 1 109 ? 24.473 1.752 -30.522 1.00 91.94 109 HIS A O 1
ATOM 846 N N . LYS A 1 110 ? 24.091 1.576 -28.316 1.00 93.94 110 LYS A N 1
ATOM 847 C CA . LYS A 1 110 ? 25.351 2.211 -27.918 1.00 93.94 110 LYS A CA 1
ATOM 848 C C . LYS A 1 110 ? 26.554 1.423 -28.430 1.00 93.94 110 LYS A C 1
ATOM 850 O O . LYS A 1 110 ? 27.411 2.010 -29.071 1.00 93.94 110 LYS A O 1
ATOM 855 N N . LYS A 1 111 ? 26.585 0.103 -28.214 1.00 96.69 111 LYS A N 1
ATOM 856 C CA . LYS A 1 111 ? 27.676 -0.756 -28.702 1.00 96.69 111 LYS A CA 1
ATOM 857 C C . LYS A 1 111 ? 27.794 -0.736 -30.222 1.00 96.69 111 LYS A C 1
ATOM 859 O O . LYS A 1 111 ? 28.898 -0.667 -30.739 1.00 96.69 111 LYS A O 1
ATOM 864 N N . ARG A 1 112 ? 26.665 -0.774 -30.938 1.00 94.81 112 ARG A N 1
ATOM 865 C CA . ARG A 1 112 ? 26.657 -0.662 -32.404 1.00 94.81 112 ARG A CA 1
ATOM 866 C C . ARG A 1 112 ? 27.250 0.671 -32.861 1.00 94.81 112 ARG A C 1
ATOM 868 O O . ARG A 1 112 ? 28.082 0.672 -33.759 1.00 94.81 112 ARG A O 1
ATOM 875 N N . MET A 1 113 ? 26.867 1.774 -32.216 1.00 92.81 113 MET A N 1
ATOM 876 C CA . MET A 1 113 ? 27.396 3.102 -32.537 1.00 92.81 113 MET A CA 1
ATOM 877 C C . MET A 1 113 ? 28.887 3.217 -32.193 1.00 92.81 113 MET A C 1
ATOM 879 O O . MET A 1 113 ? 29.659 3.728 -32.994 1.00 92.81 113 MET A O 1
ATOM 883 N N . GLU A 1 114 ? 29.316 2.687 -31.045 1.00 93.69 114 GLU A N 1
ATOM 884 C CA . GLU A 1 114 ? 30.731 2.607 -30.653 1.00 93.69 114 GLU A CA 1
ATOM 885 C C . GLU A 1 114 ? 31.553 1.828 -31.695 1.00 93.69 114 GLU A C 1
ATOM 887 O O . GLU A 1 114 ? 32.585 2.319 -32.145 1.00 93.69 114 GLU A O 1
ATOM 892 N N . SER A 1 115 ? 31.075 0.659 -32.143 1.00 94.88 115 SER A N 1
ATOM 893 C CA . SER A 1 115 ? 31.725 -0.117 -33.209 1.00 94.88 115 SER A CA 1
ATOM 894 C C . SER A 1 115 ? 31.767 0.633 -34.540 1.00 94.88 115 SER A C 1
ATOM 896 O O . SER A 1 115 ? 32.780 0.578 -35.233 1.00 94.88 115 SER A O 1
ATOM 898 N N . ARG A 1 116 ? 30.698 1.355 -34.897 1.00 92.25 116 ARG A N 1
ATOM 899 C CA . ARG A 1 116 ? 30.652 2.151 -36.128 1.00 92.25 116 ARG A CA 1
ATOM 900 C C . ARG A 1 116 ? 31.668 3.293 -36.111 1.00 92.25 116 ARG A C 1
ATOM 902 O O . ARG A 1 116 ? 32.376 3.478 -37.100 1.00 92.25 116 ARG A O 1
ATOM 909 N N . ILE A 1 117 ? 31.756 4.014 -34.992 1.00 90.44 117 ILE A N 1
ATOM 910 C CA . ILE A 1 117 ? 32.726 5.096 -34.778 1.00 90.44 117 ILE A CA 1
ATOM 911 C C . ILE A 1 117 ? 34.157 4.549 -34.836 1.00 90.44 117 ILE A C 1
ATOM 913 O O . ILE A 1 117 ? 35.010 5.156 -35.479 1.00 90.44 117 ILE A O 1
ATOM 917 N N . LEU A 1 118 ? 34.418 3.394 -34.213 1.00 92.69 118 LEU A N 1
ATOM 918 C CA . LEU A 1 118 ? 35.734 2.755 -34.257 1.00 92.69 118 LEU A CA 1
ATOM 919 C C . LEU A 1 118 ? 36.126 2.372 -35.689 1.00 92.69 118 LEU A C 1
ATOM 921 O O . LEU A 1 118 ? 37.203 2.749 -36.134 1.00 92.69 118 LEU A O 1
ATOM 925 N N . ALA A 1 119 ? 35.234 1.711 -36.432 1.00 90.00 119 ALA A N 1
ATOM 926 C CA . ALA A 1 119 ? 35.485 1.346 -37.826 1.00 90.00 119 ALA A CA 1
ATOM 927 C C . ALA A 1 119 ? 35.732 2.579 -38.711 1.00 90.00 119 ALA A C 1
ATOM 929 O O . ALA A 1 119 ? 36.582 2.558 -39.598 1.00 90.00 119 ALA A O 1
ATOM 930 N N . GLN A 1 120 ? 35.014 3.679 -38.455 1.00 85.75 120 GLN A N 1
ATOM 931 C CA . GLN A 1 120 ? 35.241 4.942 -39.152 1.00 85.75 120 GLN A CA 1
ATOM 932 C C . GLN A 1 120 ? 36.629 5.513 -38.853 1.00 85.75 120 GLN A C 1
ATOM 934 O O . GLN A 1 120 ? 37.309 5.965 -39.768 1.00 85.75 120 GLN A O 1
ATOM 939 N N . TRP A 1 121 ? 37.060 5.471 -37.592 1.00 87.38 121 TRP A N 1
ATOM 940 C CA . TRP A 1 121 ? 38.384 5.926 -37.177 1.00 87.38 121 TRP A CA 1
ATOM 941 C C . TRP A 1 121 ? 39.509 5.068 -37.774 1.00 87.38 121 TRP A C 1
ATOM 943 O O . TRP A 1 121 ? 40.459 5.619 -38.323 1.00 87.38 121 TRP A O 1
ATOM 953 N N . GLU A 1 122 ? 39.373 3.739 -37.743 1.00 89.75 122 GLU A N 1
ATOM 954 C CA . GLU A 1 122 ? 40.335 2.794 -38.336 1.00 89.75 122 GLU A CA 1
ATOM 955 C C . GLU A 1 122 ? 40.479 2.983 -39.853 1.00 89.75 122 GLU A C 1
ATOM 957 O O . GLU A 1 122 ? 41.572 2.835 -40.395 1.00 89.75 122 GLU A O 1
ATOM 962 N N . ALA A 1 123 ? 39.396 3.371 -40.533 1.00 86.75 123 ALA A N 1
ATOM 963 C CA . ALA A 1 123 ? 39.399 3.688 -41.959 1.00 86.75 123 ALA A CA 1
ATOM 964 C C . ALA A 1 123 ? 40.016 5.062 -42.299 1.00 86.75 123 ALA A C 1
ATOM 966 O O . ALA A 1 123 ? 40.043 5.435 -43.469 1.00 86.75 123 ALA A O 1
ATOM 967 N N . GLY A 1 124 ? 40.488 5.831 -41.310 1.00 86.06 124 GLY A N 1
ATOM 968 C CA . GLY A 1 124 ? 41.023 7.184 -41.508 1.00 86.06 124 GLY A CA 1
ATOM 969 C C . GLY A 1 124 ? 39.962 8.289 -41.506 1.00 86.06 124 GLY A C 1
ATOM 970 O O . GLY A 1 124 ? 40.274 9.437 -41.805 1.00 86.06 124 GLY A O 1
ATOM 971 N N . ASN A 1 125 ? 38.723 7.957 -41.132 1.00 78.81 125 ASN A N 1
ATOM 972 C CA . ASN A 1 125 ? 37.571 8.855 -41.076 1.00 78.81 125 ASN A CA 1
ATOM 973 C C . ASN A 1 125 ? 37.316 9.644 -42.381 1.00 78.81 125 ASN A C 1
ATOM 975 O O . ASN A 1 125 ? 37.122 10.862 -42.312 1.00 78.81 125 ASN A O 1
ATOM 979 N N . PRO A 1 126 ? 37.313 8.987 -43.561 1.00 81.00 126 PRO A N 1
ATOM 980 C CA . PRO A 1 126 ? 37.074 9.682 -44.814 1.00 81.00 126 PRO A CA 1
ATOM 981 C C . PRO A 1 126 ? 35.663 10.262 -44.817 1.00 81.00 126 PRO A C 1
ATOM 983 O O . PRO A 1 126 ? 34.703 9.622 -44.369 1.00 81.00 126 PRO A O 1
ATOM 986 N N . SER A 1 127 ? 35.519 11.479 -45.333 1.00 82.88 127 SER A N 1
ATOM 987 C CA . SER A 1 127 ? 34.179 12.040 -45.517 1.00 82.88 127 SER A CA 1
ATOM 988 C C . SER A 1 127 ? 33.428 11.273 -46.611 1.00 82.88 127 SER A C 1
ATOM 990 O O . SER A 1 127 ? 34.037 10.764 -47.552 1.00 82.88 127 SER A O 1
ATOM 992 N N . TYR A 1 128 ? 32.095 11.228 -46.550 1.00 83.75 128 TYR A N 1
ATOM 993 C CA . TYR A 1 128 ? 31.294 10.632 -47.628 1.00 83.75 128 TYR A CA 1
ATOM 994 C C . TYR A 1 128 ? 31.629 11.236 -49.001 1.00 83.75 128 TYR A C 1
ATOM 996 O O . TYR A 1 128 ? 31.734 10.513 -49.983 1.00 83.75 128 TYR A O 1
ATOM 1004 N N . LEU A 1 129 ? 31.899 12.544 -49.059 1.00 82.56 129 LEU A N 1
ATOM 1005 C CA . LEU A 1 129 ? 32.305 13.229 -50.287 1.00 82.56 129 LEU A CA 1
ATOM 1006 C C . LEU A 1 129 ? 33.691 12.780 -50.781 1.00 82.56 129 LEU A C 1
ATOM 1008 O O . LEU A 1 129 ? 33.895 12.616 -51.977 1.00 82.56 129 LEU A O 1
ATOM 1012 N N . GLU A 1 130 ? 34.632 12.541 -49.872 1.00 84.94 130 GLU A N 1
ATOM 1013 C CA . GLU A 1 130 ? 35.971 12.034 -50.189 1.00 84.94 130 GLU A CA 1
ATOM 1014 C C . GLU A 1 130 ? 35.931 10.611 -50.760 1.00 84.94 130 GLU A C 1
ATOM 1016 O O . GLU A 1 130 ? 36.654 10.307 -51.708 1.00 84.94 130 GLU A O 1
ATOM 1021 N N . VAL A 1 131 ? 35.040 9.750 -50.255 1.00 86.06 131 VAL A N 1
ATOM 1022 C CA . VAL A 1 131 ? 34.828 8.401 -50.812 1.00 86.06 131 VAL A CA 1
ATOM 1023 C C . VAL A 1 131 ? 34.354 8.467 -52.268 1.00 86.06 131 VAL A C 1
ATOM 1025 O O . VAL A 1 131 ? 34.810 7.663 -53.083 1.00 86.06 131 VAL A O 1
ATOM 1028 N N . LEU A 1 132 ? 33.490 9.433 -52.602 1.00 85.56 132 LEU A N 1
ATOM 1029 C CA . LEU A 1 132 ? 32.983 9.649 -53.962 1.00 85.56 132 LEU A CA 1
ATOM 1030 C C . LEU A 1 132 ? 34.031 10.270 -54.893 1.00 85.56 132 LEU A C 1
ATOM 1032 O O . LEU A 1 132 ? 34.151 9.854 -56.043 1.00 85.56 132 LEU A O 1
ATOM 1036 N N . LEU A 1 133 ? 34.804 11.247 -54.407 1.00 87.44 133 LEU A N 1
ATOM 1037 C CA . LEU A 1 133 ? 35.830 11.944 -55.196 1.00 87.44 133 LEU A CA 1
ATOM 1038 C C . LEU A 1 133 ? 37.054 11.071 -55.514 1.00 87.44 133 LEU A C 1
ATOM 1040 O O . LEU A 1 133 ? 37.778 11.369 -56.459 1.00 87.44 133 LEU A O 1
ATOM 1044 N N . ASN A 1 134 ? 37.259 9.981 -54.770 1.00 87.88 134 ASN A N 1
ATOM 1045 C CA . ASN A 1 134 ? 38.307 8.988 -55.024 1.00 87.88 134 ASN A CA 1
ATOM 1046 C C . ASN A 1 134 ? 37.918 7.918 -56.069 1.00 87.88 134 ASN A C 1
ATOM 1048 O O . ASN A 1 134 ? 38.666 6.958 -56.261 1.00 87.88 134 ASN A O 1
ATOM 1052 N N . ALA A 1 135 ? 36.762 8.043 -56.732 1.00 88.69 135 ALA A N 1
ATOM 1053 C CA . ALA A 1 135 ? 36.344 7.109 -57.775 1.00 88.69 135 ALA A CA 1
ATOM 1054 C C . ALA A 1 135 ? 37.251 7.188 -59.018 1.00 88.69 135 ALA A C 1
ATOM 1056 O O . ALA A 1 135 ? 37.605 8.262 -59.501 1.00 88.69 135 ALA A O 1
ATOM 1057 N N . THR A 1 136 ? 37.597 6.026 -59.566 1.00 89.62 136 THR A N 1
ATOM 1058 C CA . THR A 1 136 ? 38.527 5.880 -60.702 1.00 89.62 136 THR A CA 1
ATOM 1059 C C . THR A 1 136 ? 37.823 5.812 -62.057 1.00 89.62 136 THR A C 1
ATOM 1061 O O . THR A 1 136 ? 38.422 6.110 -63.090 1.00 89.62 136 THR A O 1
ATOM 1064 N N . THR A 1 137 ? 36.543 5.430 -62.067 1.00 89.88 137 THR A N 1
ATOM 1065 C CA . THR A 1 137 ? 35.698 5.343 -63.264 1.00 89.88 137 THR A CA 1
ATOM 1066 C C . THR A 1 137 ? 34.274 5.800 -62.948 1.00 89.88 137 THR A C 1
ATOM 1068 O O . THR A 1 137 ? 33.875 5.858 -61.788 1.00 89.88 137 THR A O 1
ATOM 1071 N N . PHE A 1 138 ? 33.475 6.094 -63.977 1.00 83.31 138 PHE A N 1
ATOM 1072 C CA . PHE A 1 138 ? 32.067 6.459 -63.781 1.00 83.31 138 PHE A CA 1
ATOM 1073 C C . PHE A 1 138 ? 31.238 5.318 -63.160 1.00 83.31 138 PHE A C 1
ATOM 1075 O O . PHE A 1 138 ? 30.384 5.578 -62.321 1.00 83.31 138 PHE A O 1
ATOM 1082 N N . ALA A 1 139 ? 31.525 4.061 -63.517 1.00 89.12 139 ALA A N 1
ATOM 1083 C CA . ALA A 1 139 ? 30.873 2.898 -62.910 1.00 89.12 139 ALA A CA 1
ATOM 1084 C C . ALA A 1 139 ? 31.237 2.752 -61.416 1.00 89.12 139 ALA A C 1
ATOM 1086 O O . ALA A 1 139 ? 30.355 2.573 -60.579 1.00 89.12 139 ALA A O 1
ATOM 1087 N N . ASP A 1 140 ? 32.522 2.922 -61.082 1.00 86.06 140 ASP A N 1
ATOM 1088 C CA . ASP A 1 140 ? 33.030 2.951 -59.699 1.00 86.06 140 ASP A CA 1
ATOM 1089 C C . ASP A 1 140 ? 32.401 4.107 -58.896 1.00 86.06 140 ASP A C 1
ATOM 1091 O O . ASP A 1 140 ? 32.009 3.937 -57.745 1.00 86.06 140 ASP A O 1
ATOM 1095 N N . PHE A 1 141 ? 32.203 5.271 -59.522 1.00 89.50 141 PHE A N 1
ATOM 1096 C CA . PHE A 1 141 ? 31.489 6.393 -58.909 1.00 89.50 141 PHE A CA 1
ATOM 1097 C C . PHE A 1 141 ? 30.032 6.043 -58.578 1.00 89.50 141 PHE A C 1
ATOM 1099 O O . PHE A 1 141 ? 29.588 6.314 -57.464 1.00 89.50 141 PHE A O 1
ATOM 1106 N N . THR A 1 142 ? 29.288 5.432 -59.509 1.00 88.25 142 THR A N 1
ATOM 1107 C CA . THR A 1 142 ? 27.880 5.065 -59.272 1.00 88.25 142 THR A CA 1
ATOM 1108 C C . THR A 1 142 ? 27.721 4.016 -58.172 1.00 88.25 142 THR A C 1
ATOM 1110 O O . THR A 1 142 ? 26.838 4.157 -57.331 1.00 88.25 142 THR A O 1
ATOM 1113 N N . GLU A 1 143 ? 28.610 3.020 -58.117 1.00 89.31 143 GLU A N 1
ATOM 1114 C CA . GLU A 1 143 ? 28.595 1.987 -57.073 1.00 89.31 143 GLU A CA 1
ATOM 1115 C C . GLU A 1 143 ? 28.943 2.573 -55.695 1.00 89.31 143 GLU A C 1
ATOM 1117 O O . GLU A 1 143 ? 28.260 2.315 -54.701 1.00 89.31 143 GLU A O 1
ATOM 1122 N N . ARG A 1 144 ? 29.960 3.444 -55.626 1.00 90.56 144 ARG A N 1
ATOM 1123 C CA . ARG A 1 144 ? 30.314 4.158 -54.390 1.00 90.56 144 ARG A CA 1
ATOM 1124 C C . ARG A 1 144 ? 29.210 5.096 -53.925 1.00 90.56 144 ARG A C 1
ATOM 1126 O O . ARG A 1 144 ? 29.018 5.207 -52.716 1.00 90.56 144 ARG A O 1
ATOM 1133 N N . ALA A 1 145 ? 28.507 5.763 -54.841 1.00 87.62 145 ALA A N 1
ATOM 1134 C CA . ALA A 1 145 ? 27.378 6.634 -54.519 1.00 87.62 145 ALA A CA 1
ATOM 1135 C C . ALA A 1 145 ? 26.260 5.865 -53.811 1.00 87.62 145 ALA A C 1
ATOM 1137 O O . ALA A 1 145 ? 25.877 6.249 -52.707 1.00 87.62 145 ALA A O 1
ATOM 1138 N N . GLU A 1 146 ? 25.832 4.739 -54.383 1.00 90.38 146 GLU A N 1
ATOM 1139 C CA . GLU A 1 146 ? 24.803 3.876 -53.795 1.00 90.38 146 GLU A CA 1
ATOM 1140 C C . GLU A 1 146 ? 25.236 3.316 -52.427 1.00 90.38 146 GLU A C 1
ATOM 1142 O O . GLU A 1 146 ? 24.502 3.401 -51.443 1.00 90.38 146 GLU A O 1
ATOM 1147 N N . MET A 1 147 ? 26.468 2.803 -52.312 1.00 89.25 147 MET A N 1
ATOM 1148 C CA . MET A 1 147 ? 26.975 2.294 -51.030 1.00 89.25 147 MET A CA 1
ATOM 1149 C C . MET A 1 147 ? 27.086 3.387 -49.962 1.00 89.25 147 MET A C 1
ATOM 1151 O O . MET A 1 147 ? 26.773 3.148 -48.794 1.00 89.25 147 MET A O 1
ATOM 1155 N N . THR A 1 148 ? 27.536 4.582 -50.346 1.00 89.25 148 THR A N 1
ATOM 1156 C CA . THR A 1 148 ? 27.693 5.722 -49.434 1.00 89.25 148 THR A CA 1
ATOM 1157 C C . THR A 1 148 ? 26.345 6.198 -48.909 1.00 89.25 148 THR A C 1
ATOM 1159 O O . THR A 1 148 ? 26.227 6.469 -47.715 1.00 89.25 148 THR A O 1
ATOM 1162 N N . GLU A 1 149 ? 25.326 6.247 -49.767 1.00 90.69 149 GLU A N 1
ATOM 1163 C CA . GLU A 1 149 ? 23.950 6.562 -49.382 1.00 90.69 149 GLU A CA 1
ATOM 1164 C C . GLU A 1 149 ? 23.419 5.556 -48.351 1.00 90.69 149 GLU A C 1
ATOM 1166 O O . GLU A 1 149 ? 23.036 5.953 -47.250 1.00 90.69 149 GLU A O 1
ATOM 1171 N N . ILE A 1 150 ? 23.532 4.250 -48.627 1.00 92.25 150 ILE A N 1
ATOM 1172 C CA . ILE A 1 150 ? 23.092 3.185 -47.707 1.00 92.25 150 ILE A CA 1
ATOM 1173 C C . ILE A 1 150 ? 23.804 3.270 -46.345 1.00 92.25 150 ILE A C 1
ATOM 1175 O O . ILE A 1 150 ? 23.197 3.020 -45.298 1.00 92.25 150 ILE A O 1
ATOM 1179 N N . ILE A 1 151 ? 25.106 3.576 -46.327 1.00 90.12 151 ILE A N 1
ATOM 1180 C CA . ILE A 1 151 ? 25.872 3.731 -45.080 1.00 90.12 151 ILE A CA 1
ATOM 1181 C C . ILE A 1 151 ? 25.401 4.970 -44.314 1.00 90.12 151 ILE A C 1
ATOM 1183 O O . ILE A 1 151 ? 25.166 4.883 -43.108 1.00 90.12 151 ILE A O 1
ATOM 1187 N N . ALA A 1 152 ? 25.236 6.102 -45.000 1.00 89.19 152 ALA A N 1
ATOM 1188 C CA . ALA A 1 152 ? 24.800 7.349 -44.386 1.00 89.19 152 ALA A CA 1
ATOM 1189 C C . ALA A 1 152 ? 23.402 7.223 -43.762 1.00 89.19 152 ALA A C 1
ATOM 1191 O O . ALA A 1 152 ? 23.204 7.662 -42.626 1.00 89.19 152 ALA A O 1
ATOM 1192 N N . GLU A 1 153 ? 22.464 6.574 -44.455 1.00 93.50 153 GLU A N 1
ATOM 1193 C CA . GLU A 1 153 ? 21.131 6.267 -43.927 1.00 93.50 153 GLU A CA 1
ATOM 1194 C C . GLU A 1 153 ? 21.207 5.378 -42.683 1.00 93.50 153 GLU A C 1
ATOM 1196 O O . GLU A 1 153 ? 20.636 5.703 -41.643 1.00 93.50 153 GLU A O 1
ATOM 1201 N N . ARG A 1 154 ? 21.983 4.289 -42.734 1.00 92.69 154 ARG A N 1
ATOM 1202 C CA . ARG A 1 154 ? 22.144 3.381 -41.587 1.00 92.69 154 ARG A CA 1
ATOM 1203 C C . ARG A 1 154 ? 22.763 4.054 -40.368 1.00 92.69 154 ARG A C 1
ATOM 1205 O O . ARG A 1 154 ? 22.365 3.755 -39.241 1.00 92.69 154 ARG A O 1
ATOM 1212 N N . ASP A 1 155 ? 23.736 4.933 -40.572 1.00 92.62 155 ASP A N 1
ATOM 1213 C CA . ASP A 1 155 ? 24.370 5.680 -39.486 1.00 92.62 155 ASP A CA 1
ATOM 1214 C C . ASP A 1 155 ? 23.417 6.707 -38.879 1.00 92.62 155 ASP A C 1
ATOM 1216 O O . ASP A 1 155 ? 23.370 6.863 -37.652 1.00 92.62 155 ASP A O 1
ATOM 1220 N N . HIS A 1 156 ? 22.627 7.374 -39.725 1.00 93.12 156 HIS A N 1
ATOM 1221 C CA . HIS A 1 156 ? 21.558 8.255 -39.281 1.00 93.12 156 HIS A CA 1
ATOM 1222 C C . HIS A 1 156 ? 20.545 7.494 -38.420 1.00 93.12 156 HIS A C 1
ATOM 1224 O O . HIS A 1 156 ? 20.278 7.906 -37.289 1.00 93.12 156 HIS A O 1
ATOM 1230 N N . ASP A 1 157 ? 20.043 6.361 -38.909 1.00 95.12 157 ASP A N 1
ATOM 1231 C CA . ASP A 1 157 ? 19.072 5.525 -38.204 1.00 95.12 157 ASP A CA 1
ATOM 1232 C C . ASP A 1 157 ? 19.627 5.002 -36.879 1.00 95.12 157 ASP A C 1
ATOM 1234 O O . ASP A 1 157 ? 18.951 5.053 -35.851 1.00 95.12 157 ASP A O 1
ATOM 1238 N N . LEU A 1 158 ? 20.885 4.557 -36.856 1.00 93.62 158 LEU A N 1
ATOM 1239 C CA . LEU A 1 158 ? 21.531 4.079 -35.637 1.00 93.62 158 LEU A CA 1
ATOM 1240 C C . LEU A 1 158 ? 21.649 5.181 -34.576 1.00 93.62 158 LEU A C 1
ATOM 1242 O O . LEU A 1 158 ? 21.413 4.925 -33.388 1.00 93.62 158 LEU A O 1
ATOM 1246 N N . LEU A 1 159 ? 21.995 6.404 -34.987 1.00 92.12 159 LEU A N 1
ATOM 1247 C CA . LEU A 1 159 ? 22.036 7.560 -34.095 1.00 92.12 159 LEU A CA 1
ATOM 1248 C C . LEU A 1 159 ? 20.629 7.952 -33.624 1.00 92.12 159 LEU A C 1
ATOM 1250 O O . LEU A 1 159 ? 20.433 8.217 -32.433 1.00 92.12 159 LEU A O 1
ATOM 1254 N N . ALA A 1 160 ? 19.650 7.968 -34.529 1.00 95.00 160 ALA A N 1
ATOM 1255 C CA . ALA A 1 160 ? 18.258 8.269 -34.218 1.00 95.00 160 ALA A CA 1
ATOM 1256 C C . ALA A 1 160 ? 17.693 7.272 -33.196 1.00 95.00 160 ALA A C 1
ATOM 1258 O O . ALA A 1 160 ? 17.132 7.684 -32.174 1.00 95.00 160 ALA A O 1
ATOM 1259 N N . ASP A 1 161 ? 17.932 5.977 -33.406 1.00 93.31 161 ASP A N 1
ATOM 1260 C CA . ASP A 1 161 ? 17.588 4.907 -32.478 1.00 93.31 161 ASP A CA 1
ATOM 1261 C C . ASP A 1 161 ? 18.258 5.113 -31.121 1.00 93.31 161 ASP A C 1
ATOM 1263 O O . ASP A 1 161 ? 17.575 5.091 -30.097 1.00 93.31 161 ASP A O 1
ATOM 1267 N N . LEU A 1 162 ? 19.570 5.374 -31.089 1.00 91.94 162 LEU A N 1
ATOM 1268 C CA . LEU A 1 162 ? 20.318 5.588 -29.848 1.00 91.94 162 LEU A CA 1
ATOM 1269 C C . LEU A 1 162 ? 19.758 6.762 -29.028 1.00 91.94 162 LEU A C 1
ATOM 1271 O O . LEU A 1 162 ? 19.632 6.675 -27.799 1.00 91.94 162 LEU A O 1
ATOM 1275 N N . LEU A 1 163 ? 19.409 7.863 -29.696 1.00 93.25 163 LEU A N 1
ATOM 1276 C CA . LEU A 1 163 ? 18.787 9.029 -29.070 1.00 93.25 163 LEU A CA 1
ATOM 1277 C C . LEU A 1 163 ? 17.377 8.700 -28.568 1.00 93.25 163 LEU A C 1
ATOM 1279 O O . LEU A 1 163 ? 17.018 9.048 -27.436 1.00 93.25 163 LEU A O 1
ATOM 1283 N N . ALA A 1 164 ? 16.575 8.008 -29.377 1.00 93.38 164 ALA A N 1
ATOM 1284 C CA . ALA A 1 164 ? 15.222 7.603 -29.021 1.00 93.38 164 ALA A CA 1
ATOM 1285 C C . ALA A 1 164 ? 15.213 6.647 -27.820 1.00 93.38 164 ALA A C 1
ATOM 1287 O O . ALA A 1 164 ? 14.431 6.837 -26.876 1.00 93.38 164 ALA A O 1
ATOM 1288 N N . THR A 1 165 ? 16.107 5.654 -27.803 1.00 92.44 165 THR A N 1
ATOM 1289 C CA . THR A 1 165 ? 16.243 4.709 -26.695 1.00 92.44 165 THR A CA 1
ATOM 1290 C C . THR A 1 165 ? 16.763 5.386 -25.430 1.00 92.44 165 THR A C 1
ATOM 1292 O O . THR A 1 165 ? 16.271 5.058 -24.350 1.00 92.44 165 THR A O 1
ATOM 1295 N N . SER A 1 166 ? 17.628 6.401 -25.547 1.00 90.56 166 SER A N 1
ATOM 1296 C CA . SER A 1 166 ? 18.144 7.162 -24.401 1.00 90.56 166 SER A CA 1
ATOM 1297 C C . SER A 1 166 ? 17.035 7.979 -23.739 1.00 90.56 166 SER A C 1
ATOM 1299 O O . SER A 1 166 ? 16.801 7.883 -22.532 1.00 90.56 166 SER A O 1
ATOM 1301 N N . ARG A 1 167 ? 16.237 8.693 -24.547 1.00 94.12 167 ARG A N 1
ATOM 1302 C CA . ARG A 1 167 ? 15.056 9.428 -24.064 1.00 94.12 167 ARG A CA 1
ATOM 1303 C C . ARG A 1 167 ? 14.029 8.492 -23.425 1.00 94.12 167 ARG A C 1
ATOM 1305 O O . ARG A 1 167 ? 13.429 8.832 -22.406 1.00 94.12 167 ARG A O 1
ATOM 1312 N N . ARG A 1 168 ? 13.799 7.314 -24.016 1.00 92.56 168 ARG A N 1
ATOM 1313 C CA . ARG A 1 168 ? 12.882 6.305 -23.465 1.00 92.56 168 ARG A CA 1
ATOM 1314 C C . ARG A 1 168 ? 13.382 5.756 -22.132 1.00 92.56 168 ARG A C 1
ATOM 1316 O O . ARG A 1 168 ? 12.571 5.618 -21.220 1.00 92.56 168 ARG A O 1
ATOM 1323 N N . LEU A 1 169 ? 14.678 5.472 -22.018 1.00 94.56 169 LEU A N 1
ATOM 1324 C CA . LEU A 1 169 ? 15.298 5.002 -20.783 1.00 94.56 169 LEU A CA 1
ATOM 1325 C C . LEU A 1 169 ? 15.147 6.040 -19.667 1.00 94.56 169 LEU A C 1
ATOM 1327 O O . LEU A 1 169 ? 14.628 5.700 -18.610 1.00 94.56 169 LEU A O 1
ATOM 1331 N N . ALA A 1 170 ? 15.470 7.308 -19.937 1.00 94.56 170 ALA A N 1
ATOM 1332 C CA . ALA A 1 170 ? 15.311 8.393 -18.969 1.00 94.56 170 ALA A CA 1
ATOM 1333 C C . ALA A 1 170 ? 13.864 8.514 -18.453 1.00 94.56 170 ALA A C 1
ATOM 1335 O O . ALA A 1 170 ? 13.635 8.590 -17.248 1.00 94.56 170 ALA A O 1
ATOM 1336 N N . ARG A 1 171 ? 12.865 8.444 -19.348 1.00 95.69 171 ARG A N 1
ATOM 1337 C CA . ARG A 1 171 ? 11.445 8.450 -18.947 1.00 95.69 171 ARG A CA 1
ATOM 1338 C C . ARG A 1 171 ? 11.064 7.238 -18.093 1.00 95.69 171 ARG A C 1
ATOM 1340 O O . ARG A 1 171 ? 10.299 7.379 -17.145 1.00 95.69 171 ARG A O 1
ATOM 1347 N N . LYS A 1 172 ? 11.561 6.044 -18.434 1.00 96.25 172 LYS A N 1
ATOM 1348 C CA . LYS A 1 172 ? 11.276 4.814 -17.675 1.00 96.25 172 LYS A CA 1
ATOM 1349 C C . LYS A 1 172 ? 11.956 4.822 -16.304 1.00 96.25 172 LYS A C 1
ATOM 1351 O O . LYS A 1 172 ? 11.339 4.348 -15.359 1.00 96.25 172 LYS A O 1
ATOM 1356 N N . GLN A 1 173 ? 13.160 5.383 -16.196 1.00 96.69 173 GLN A N 1
ATOM 1357 C CA . GLN A 1 173 ? 13.860 5.575 -14.924 1.00 96.69 173 GLN A CA 1
ATOM 1358 C C . GLN A 1 173 ? 13.089 6.545 -14.020 1.00 96.69 173 GLN A C 1
ATOM 1360 O O . GLN A 1 173 ? 12.796 6.205 -12.880 1.00 96.69 173 GLN A O 1
ATOM 1365 N N . ALA A 1 174 ? 12.661 7.698 -14.548 1.00 97.44 174 ALA A N 1
ATOM 1366 C CA . ALA A 1 174 ? 11.858 8.658 -13.787 1.00 97.44 174 ALA A CA 1
ATOM 1367 C C . ALA A 1 174 ? 10.540 8.042 -13.280 1.00 97.44 174 ALA A C 1
ATOM 1369 O O . ALA A 1 174 ? 10.197 8.184 -12.109 1.00 97.44 174 ALA A O 1
ATOM 1370 N N . LEU A 1 175 ? 9.834 7.294 -14.138 1.00 97.38 175 LEU A N 1
ATOM 1371 C CA . LEU A 1 175 ? 8.617 6.579 -13.745 1.00 97.38 175 LEU A CA 1
ATOM 1372 C C . LEU A 1 175 ? 8.892 5.495 -12.689 1.00 97.38 175 LEU A C 1
ATOM 1374 O O . LEU A 1 175 ? 8.070 5.281 -11.802 1.00 97.38 175 LEU A O 1
ATOM 1378 N N . LEU A 1 176 ? 10.019 4.784 -12.788 1.00 98.19 176 LEU A N 1
ATOM 1379 C CA . LEU A 1 176 ? 10.410 3.783 -11.797 1.00 98.19 176 LEU A CA 1
ATOM 1380 C C . LEU A 1 176 ? 10.624 4.432 -10.427 1.00 98.19 176 LEU A C 1
ATOM 1382 O O . LEU A 1 176 ? 10.031 3.978 -9.452 1.00 98.19 176 LEU A O 1
ATOM 1386 N N . GLU A 1 177 ? 11.396 5.516 -10.371 1.00 98.25 177 GLU A N 1
ATOM 1387 C CA . GLU A 1 177 ? 11.655 6.261 -9.135 1.00 98.25 177 GLU A CA 1
ATOM 1388 C C . GLU A 1 177 ? 10.373 6.834 -8.523 1.00 98.25 177 GLU A C 1
ATOM 1390 O O . GLU A 1 177 ? 10.169 6.737 -7.313 1.00 98.25 177 GLU A O 1
ATOM 1395 N N . GLU A 1 178 ? 9.482 7.391 -9.349 1.00 98.12 178 GLU A N 1
ATOM 1396 C CA . GLU A 1 178 ? 8.167 7.869 -8.913 1.00 98.12 178 GLU A CA 1
ATOM 1397 C C . GLU A 1 178 ? 7.366 6.740 -8.248 1.00 98.12 178 GLU A C 1
ATOM 1399 O O . GLU A 1 178 ? 6.885 6.893 -7.124 1.00 98.12 178 GLU A O 1
ATOM 1404 N N . LYS A 1 179 ? 7.266 5.576 -8.904 1.00 97.94 179 LYS A N 1
ATOM 1405 C CA . LYS A 1 179 ? 6.503 4.437 -8.377 1.00 97.94 179 LYS A CA 1
ATOM 1406 C C . LYS A 1 179 ? 7.146 3.822 -7.137 1.00 97.94 179 LYS A C 1
ATOM 1408 O O . LYS A 1 179 ? 6.423 3.341 -6.268 1.00 97.94 179 LYS A O 1
ATOM 1413 N N . GLU A 1 180 ? 8.472 3.842 -7.021 1.00 98.25 180 GLU A N 1
ATOM 1414 C CA . GLU A 1 180 ? 9.180 3.382 -5.819 1.00 98.25 180 GLU A CA 1
ATOM 1415 C C . GLU A 1 180 ? 8.942 4.304 -4.619 1.00 98.25 180 GLU A C 1
ATOM 1417 O O . GLU A 1 180 ? 8.716 3.810 -3.509 1.00 98.25 180 GLU A O 1
ATOM 1422 N N . ARG A 1 181 ? 8.900 5.626 -4.833 1.00 98.56 181 ARG A N 1
ATOM 1423 C CA . ARG A 1 181 ? 8.497 6.590 -3.795 1.00 98.56 181 ARG A CA 1
ATOM 1424 C C . ARG A 1 181 ? 7.044 6.382 -3.378 1.00 98.56 181 ARG A C 1
ATOM 1426 O O . ARG A 1 181 ? 6.773 6.246 -2.186 1.00 98.56 181 ARG A O 1
ATOM 1433 N N . GLU A 1 182 ? 6.138 6.253 -4.347 1.00 98.19 182 GLU A N 1
ATOM 1434 C CA . GLU A 1 182 ? 4.720 5.977 -4.090 1.00 98.19 182 GLU A CA 1
ATOM 1435 C C . GLU A 1 182 ? 4.534 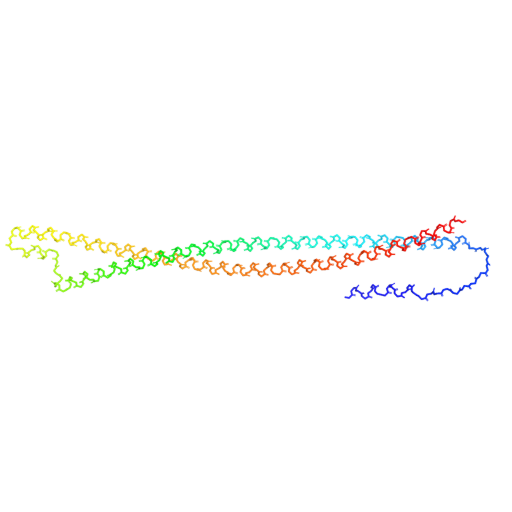4.675 -3.284 1.00 98.19 182 GLU A C 1
ATOM 1437 O O . GLU A 1 182 ? 3.772 4.636 -2.315 1.00 98.19 182 GLU A O 1
ATOM 1442 N N . GLU A 1 183 ? 5.270 3.605 -3.616 1.00 98.56 183 GLU A N 1
ATOM 1443 C CA . GLU A 1 183 ? 5.227 2.349 -2.859 1.00 98.56 183 GLU A CA 1
ATOM 1444 C C . GLU A 1 183 ? 5.698 2.540 -1.407 1.00 98.56 183 GLU A C 1
ATOM 1446 O O . GLU A 1 183 ? 5.098 1.989 -0.478 1.00 98.56 183 GLU A O 1
ATOM 1451 N N . ALA A 1 184 ? 6.773 3.301 -1.189 1.00 98.50 184 ALA A N 1
ATOM 1452 C CA . ALA A 1 184 ? 7.313 3.558 0.144 1.00 98.50 184 ALA A CA 1
ATOM 1453 C C . ALA A 1 184 ? 6.321 4.339 1.023 1.00 98.50 184 ALA A C 1
ATOM 1455 O O . ALA A 1 184 ? 6.100 3.972 2.185 1.00 98.50 184 ALA A O 1
ATOM 1456 N N . GLU A 1 185 ? 5.673 5.358 0.461 1.00 98.50 185 GLU A N 1
ATOM 1457 C CA . GLU A 1 185 ? 4.633 6.141 1.132 1.00 98.50 185 GLU A CA 1
ATOM 1458 C C . GLU A 1 185 ? 3.416 5.278 1.482 1.00 98.50 185 GLU A C 1
ATOM 1460 O O . GLU A 1 185 ? 2.976 5.264 2.635 1.00 98.50 185 GLU A O 1
ATOM 1465 N N . GLN A 1 186 ? 2.932 4.470 0.535 1.00 98.62 186 GLN A N 1
ATOM 1466 C CA . GLN A 1 186 ? 1.807 3.554 0.752 1.00 98.62 186 GLN A CA 1
ATOM 1467 C C . GLN A 1 186 ? 2.137 2.458 1.778 1.00 98.62 186 GLN A C 1
ATOM 1469 O O . GLN A 1 186 ? 1.284 2.065 2.573 1.00 98.62 186 GLN A O 1
ATOM 1474 N N . ARG A 1 187 ? 3.386 1.975 1.839 1.00 98.56 187 ARG A N 1
ATOM 1475 C CA . ARG A 1 187 ? 3.834 1.067 2.914 1.00 98.56 187 ARG A CA 1
ATOM 1476 C C . ARG A 1 187 ? 3.775 1.738 4.284 1.00 98.56 187 ARG A C 1
ATOM 1478 O O . ARG A 1 187 ? 3.391 1.092 5.262 1.00 98.56 187 ARG A O 1
ATOM 1485 N N . ALA A 1 188 ? 4.182 3.004 4.373 1.00 98.50 188 ALA A N 1
ATOM 1486 C CA . ALA A 1 188 ? 4.096 3.767 5.612 1.00 98.50 188 ALA A CA 1
ATOM 1487 C C . ALA A 1 188 ? 2.635 4.011 6.019 1.00 98.50 188 ALA A C 1
ATOM 1489 O O . ALA A 1 188 ? 2.306 3.851 7.193 1.00 98.50 188 ALA A O 1
ATOM 1490 N N . GLU A 1 189 ? 1.763 4.316 5.059 1.00 98.25 189 GLU A N 1
ATOM 1491 C CA . GLU A 1 189 ? 0.318 4.441 5.260 1.00 98.25 189 GLU A CA 1
ATOM 1492 C C . GLU A 1 189 ? -0.292 3.145 5.803 1.00 98.25 189 GLU A C 1
ATOM 1494 O O . GLU A 1 189 ? -0.866 3.159 6.887 1.00 98.25 189 GLU A O 1
ATOM 1499 N N . VAL A 1 190 ? -0.064 2.002 5.146 1.00 98.56 190 VAL A N 1
ATOM 1500 C CA . VAL A 1 190 ? -0.550 0.691 5.616 1.00 98.56 190 VAL A CA 1
ATOM 1501 C C . VAL A 1 190 ? -0.078 0.391 7.040 1.00 98.56 190 VAL A C 1
ATOM 1503 O O . VAL A 1 190 ? -0.833 -0.160 7.837 1.00 98.56 190 VAL A O 1
ATOM 1506 N N . ARG A 1 191 ? 1.160 0.755 7.399 1.00 98.56 191 ARG A N 1
ATOM 1507 C CA . ARG A 1 191 ? 1.655 0.590 8.773 1.00 98.56 191 ARG A CA 1
ATOM 1508 C C . ARG A 1 191 ? 0.886 1.464 9.769 1.00 98.56 191 ARG A C 1
ATOM 1510 O O . ARG A 1 191 ? 0.574 0.979 10.853 1.00 98.56 191 ARG A O 1
ATOM 1517 N N . ARG A 1 192 ? 0.580 2.718 9.420 1.00 98.44 192 ARG A N 1
ATOM 1518 C CA . ARG A 1 192 ? -0.229 3.611 10.268 1.00 98.44 192 ARG A CA 1
ATOM 1519 C C . ARG A 1 192 ? -1.641 3.060 10.460 1.00 98.44 192 ARG A C 1
ATOM 1521 O O . ARG A 1 192 ? -2.061 2.914 11.601 1.00 98.44 192 ARG A O 1
ATOM 1528 N N . GLU A 1 193 ? -2.305 2.664 9.377 1.00 97.94 193 GLU A N 1
ATOM 1529 C CA . GLU A 1 193 ? -3.661 2.097 9.426 1.00 97.94 193 GLU A CA 1
ATOM 1530 C C . GLU A 1 193 ? -3.704 0.792 10.239 1.00 97.94 193 GLU A C 1
ATOM 1532 O O . GLU A 1 193 ? -4.605 0.582 11.045 1.00 97.94 193 GLU A O 1
ATOM 1537 N N . ARG A 1 194 ? -2.685 -0.076 10.122 1.00 98.31 194 ARG A N 1
ATOM 1538 C CA . ARG A 1 194 ? -2.573 -1.286 10.964 1.00 98.31 194 ARG A CA 1
ATOM 1539 C C . ARG A 1 194 ? -2.478 -0.958 12.448 1.00 98.31 194 ARG A C 1
ATOM 1541 O O . ARG A 1 194 ? -3.114 -1.629 13.258 1.00 98.31 194 ARG A O 1
ATOM 1548 N N . ASN A 1 195 ? -1.681 0.047 12.802 1.00 98.31 195 ASN A N 1
ATOM 1549 C CA . ASN A 1 195 ? -1.553 0.482 14.189 1.00 98.31 195 ASN A CA 1
ATOM 1550 C C . ASN A 1 195 ? -2.871 1.070 14.702 1.00 98.31 195 ASN A C 1
ATOM 1552 O O . ASN A 1 195 ? -3.263 0.783 15.830 1.00 98.31 195 ASN A O 1
ATOM 1556 N N . GLU A 1 196 ? -3.575 1.846 13.876 1.00 97.69 196 GLU A N 1
ATOM 1557 C CA . GLU A 1 196 ? -4.884 2.383 14.240 1.00 97.69 196 GLU A CA 1
ATOM 1558 C C . GLU A 1 196 ? -5.906 1.265 14.476 1.00 97.69 196 GLU A C 1
ATOM 1560 O O . GLU A 1 196 ? -6.550 1.246 15.525 1.00 97.69 196 GLU A O 1
ATOM 1565 N N . VAL A 1 197 ? -5.990 0.279 13.575 1.00 98.31 197 VAL A N 1
ATOM 1566 C CA . VAL A 1 197 ? -6.843 -0.906 13.757 1.00 98.31 197 VAL A CA 1
ATOM 1567 C C . VAL A 1 197 ? -6.506 -1.634 15.057 1.00 98.31 197 VAL A C 1
ATOM 1569 O O . VAL A 1 197 ? -7.417 -1.992 15.798 1.00 98.31 197 VAL A O 1
ATOM 1572 N N . ALA A 1 198 ? -5.222 -1.819 15.381 1.00 98.00 198 ALA A N 1
ATOM 1573 C CA . ALA A 1 198 ? -4.815 -2.468 16.627 1.00 98.00 198 ALA A CA 1
ATOM 1574 C C . ALA A 1 198 ? -5.289 -1.691 17.869 1.00 98.00 198 ALA A C 1
ATOM 1576 O O . ALA A 1 198 ? -5.821 -2.287 18.807 1.00 98.00 198 ALA A O 1
ATOM 1577 N N . ILE A 1 199 ? -5.162 -0.359 17.859 1.00 97.94 199 ILE A N 1
ATOM 1578 C CA . ILE A 1 199 ? -5.641 0.509 18.944 1.00 97.94 199 ILE A CA 1
ATOM 1579 C C . ILE A 1 199 ? -7.166 0.418 19.073 1.00 97.94 199 ILE A C 1
ATOM 1581 O O . ILE A 1 199 ? -7.683 0.211 20.172 1.00 97.94 199 ILE A O 1
ATOM 1585 N N . LYS A 1 200 ? -7.901 0.548 17.964 1.00 96.69 200 LYS A N 1
ATOM 1586 C CA . LYS A 1 200 ? -9.371 0.495 17.960 1.00 96.69 200 LYS A CA 1
ATOM 1587 C C . LYS A 1 200 ? -9.893 -0.883 18.368 1.00 96.69 200 LYS A C 1
ATOM 1589 O O . LYS A 1 200 ? -10.877 -0.959 19.102 1.00 96.69 200 LYS A O 1
ATOM 1594 N N . ALA A 1 201 ? -9.210 -1.957 17.975 1.00 96.75 201 ALA A N 1
ATOM 1595 C CA . ALA A 1 201 ? -9.550 -3.320 18.368 1.00 96.75 201 ALA A CA 1
ATOM 1596 C C . ALA A 1 201 ? -9.397 -3.523 19.879 1.00 96.75 201 ALA A C 1
ATOM 1598 O O . ALA A 1 201 ? -10.289 -4.081 20.516 1.00 96.75 201 ALA A O 1
ATOM 1599 N N . GLU A 1 202 ? -8.314 -3.011 20.468 1.00 96.38 202 GLU A N 1
ATOM 1600 C CA . GLU A 1 202 ? -8.105 -3.058 21.916 1.00 96.38 202 GLU A CA 1
ATOM 1601 C C . GLU A 1 202 ? -9.158 -2.230 22.669 1.00 96.38 202 GLU A C 1
ATOM 1603 O O . GLU A 1 202 ? -9.707 -2.682 23.675 1.00 96.38 202 GLU A O 1
ATOM 1608 N N . VAL A 1 203 ? -9.511 -1.041 22.165 1.00 95.25 203 VAL A N 1
ATOM 1609 C CA . VAL A 1 203 ? -10.599 -0.232 22.737 1.00 95.25 203 VAL A CA 1
ATOM 1610 C C . VAL A 1 203 ? -11.924 -0.991 22.684 1.00 95.25 203 VAL A C 1
ATOM 1612 O O . VAL A 1 203 ? -12.599 -1.097 23.709 1.00 95.25 203 VAL A O 1
ATOM 1615 N N . ALA A 1 204 ? -12.294 -1.546 21.528 1.00 93.25 204 ALA A N 1
ATOM 1616 C CA . ALA A 1 204 ? -13.522 -2.318 21.372 1.00 93.25 204 ALA A CA 1
ATOM 1617 C C . ALA A 1 204 ? -13.542 -3.531 22.316 1.00 93.25 204 ALA A C 1
ATOM 1619 O O . ALA A 1 204 ? -14.529 -3.738 23.022 1.00 93.25 204 ALA A O 1
ATOM 1620 N N . ARG A 1 205 ? -12.430 -4.272 22.417 1.00 93.62 205 ARG A N 1
ATOM 1621 C CA . ARG A 1 205 ? -12.280 -5.405 23.338 1.00 93.62 205 ARG A CA 1
ATOM 1622 C C . ARG A 1 205 ? -12.512 -4.995 24.793 1.00 93.62 205 ARG A C 1
ATOM 1624 O O . ARG A 1 205 ? -13.349 -5.593 25.465 1.00 93.62 205 ARG A O 1
ATOM 1631 N N . ARG A 1 206 ? -11.844 -3.939 25.268 1.00 93.38 206 ARG A N 1
ATOM 1632 C CA . ARG A 1 206 ? -12.037 -3.429 26.639 1.00 93.38 206 ARG A CA 1
ATOM 1633 C C . ARG A 1 206 ? -13.471 -2.982 26.893 1.00 93.38 206 ARG A C 1
ATOM 1635 O O . ARG A 1 206 ? -13.978 -3.148 27.998 1.00 93.38 206 ARG A O 1
ATOM 1642 N N 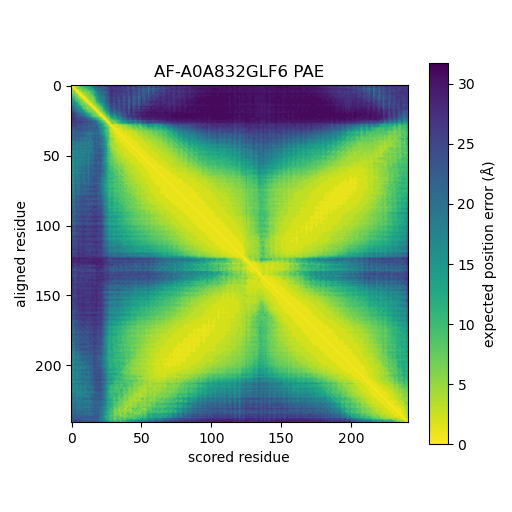. ARG A 1 207 ? -14.141 -2.414 25.886 1.00 89.88 207 ARG A N 1
ATOM 1643 C CA . ARG A 1 207 ? -15.554 -2.026 25.988 1.00 89.88 207 ARG A CA 1
ATOM 1644 C C . ARG A 1 207 ? -16.476 -3.238 26.075 1.00 89.88 207 ARG A C 1
ATOM 1646 O O . ARG A 1 207 ? -17.433 -3.168 26.835 1.00 89.88 207 ARG A O 1
ATOM 1653 N N . VAL A 1 208 ? -16.184 -4.335 25.374 1.00 89.12 208 VAL A N 1
ATOM 1654 C CA . VAL A 1 208 ? -16.916 -5.607 25.528 1.00 89.12 208 VAL A CA 1
ATOM 1655 C C . VAL A 1 208 ? -16.742 -6.154 26.943 1.00 89.12 208 VAL A C 1
ATOM 1657 O O . VAL A 1 208 ? -17.726 -6.490 27.597 1.00 89.12 208 VAL A O 1
ATOM 1660 N N . GLU A 1 209 ? -15.505 -6.208 27.438 1.00 89.44 209 GLU A N 1
ATOM 1661 C CA . GLU A 1 209 ? -15.202 -6.697 28.788 1.00 89.44 209 GLU A CA 1
ATOM 1662 C C . GLU A 1 209 ? -15.898 -5.847 29.865 1.00 89.44 209 GLU A C 1
ATOM 1664 O O . GLU A 1 209 ? -16.561 -6.393 30.751 1.00 89.44 209 GLU A O 1
ATOM 1669 N N . ALA A 1 210 ? -15.828 -4.516 29.747 1.00 85.94 210 ALA A N 1
ATOM 1670 C CA . ALA A 1 210 ? -16.532 -3.592 30.633 1.00 85.94 210 ALA A CA 1
ATOM 1671 C C . ALA A 1 210 ? -18.055 -3.769 30.551 1.00 85.94 210 ALA A C 1
ATOM 1673 O O . ALA A 1 210 ? -18.696 -3.949 31.579 1.00 85.94 210 ALA A O 1
ATOM 1674 N N . ALA A 1 211 ? -18.630 -3.815 29.345 1.00 82.25 211 ALA A N 1
ATOM 1675 C CA . ALA A 1 211 ? -20.070 -3.986 29.160 1.00 82.25 211 ALA A CA 1
ATOM 1676 C C . ALA A 1 211 ? -20.583 -5.313 29.742 1.00 82.25 211 ALA A C 1
ATOM 1678 O O . ALA A 1 211 ? -21.668 -5.344 30.317 1.00 82.25 211 ALA A O 1
ATOM 1679 N N . ASN A 1 212 ? -19.812 -6.400 29.638 1.00 81.50 212 ASN A N 1
ATOM 1680 C CA . ASN A 1 212 ? -20.166 -7.690 30.234 1.00 81.50 212 ASN A CA 1
ATOM 1681 C C . ASN A 1 212 ? -20.121 -7.648 31.765 1.00 81.50 212 ASN A C 1
ATOM 1683 O O . ASN A 1 212 ? -21.024 -8.174 32.418 1.00 81.50 212 ASN A O 1
ATOM 1687 N N . LYS A 1 213 ? -19.100 -7.002 32.341 1.00 81.94 213 LYS A N 1
ATOM 1688 C CA . LYS A 1 213 ? -18.988 -6.825 33.793 1.00 81.94 213 LYS A CA 1
ATOM 1689 C C . LYS A 1 213 ? -20.120 -5.950 34.332 1.00 81.94 213 LYS A C 1
ATOM 1691 O O . LY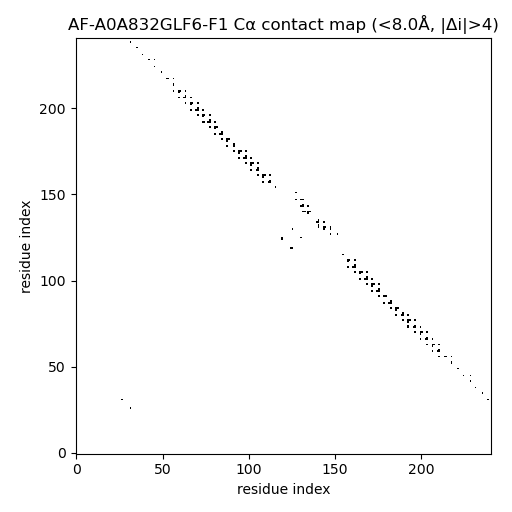S A 1 213 ? -20.777 -6.346 35.292 1.00 81.94 213 LYS A O 1
ATOM 1696 N N . ASP A 1 214 ? -20.375 -4.818 33.683 1.00 80.12 214 ASP A N 1
ATOM 1697 C CA . ASP A 1 214 ? -21.453 -3.894 34.036 1.00 80.12 214 ASP A CA 1
ATOM 1698 C C . ASP A 1 214 ? -22.816 -4.586 33.911 1.00 80.12 214 ASP A C 1
ATOM 1700 O O . ASP A 1 214 ? -23.675 -4.418 34.772 1.00 80.12 214 ASP A O 1
ATOM 1704 N N . ARG A 1 215 ? -23.010 -5.440 32.893 1.00 77.38 215 ARG A N 1
ATOM 1705 C CA . ARG A 1 215 ? -24.229 -6.248 32.748 1.00 77.38 215 ARG A CA 1
ATOM 1706 C C . ARG A 1 215 ? -24.404 -7.242 33.894 1.00 77.38 215 ARG A C 1
ATOM 1708 O O . ARG A 1 215 ? -25.479 -7.282 34.478 1.00 77.38 215 ARG A O 1
ATOM 1715 N N . ALA A 1 216 ? -23.371 -8.013 34.227 1.00 81.19 216 ALA A N 1
ATOM 1716 C CA . ALA A 1 216 ? -23.439 -9.017 35.289 1.00 81.19 216 ALA A CA 1
ATOM 1717 C C . ALA A 1 216 ? -23.613 -8.391 36.684 1.00 81.19 216 ALA A C 1
ATOM 1719 O O . ALA A 1 216 ? -24.220 -8.986 37.573 1.00 81.19 216 ALA A O 1
ATOM 1720 N N . GLU A 1 217 ? -23.046 -7.206 36.909 1.00 80.38 217 GLU A N 1
ATOM 1721 C CA . GLU A 1 217 ? -23.270 -6.425 38.127 1.00 80.38 217 GLU A CA 1
ATOM 1722 C C . GLU A 1 217 ? -24.703 -5.882 38.178 1.00 80.38 217 GLU A C 1
ATOM 1724 O O . GLU A 1 217 ? -25.401 -6.085 39.168 1.00 80.38 217 GLU A O 1
ATOM 1729 N N . ALA A 1 218 ? -25.172 -5.284 37.083 1.00 74.38 218 ALA A N 1
ATOM 1730 C CA . ALA A 1 218 ? -26.538 -4.797 36.945 1.00 74.38 218 ALA A CA 1
ATOM 1731 C C . ALA A 1 218 ? -27.586 -5.903 37.148 1.00 74.38 218 ALA A C 1
ATOM 1733 O O . ALA A 1 218 ? -28.560 -5.681 37.856 1.00 74.38 218 ALA A O 1
ATOM 1734 N N . GLU A 1 219 ? -27.392 -7.091 36.567 1.00 77.38 219 GLU A N 1
ATOM 1735 C CA . GLU A 1 219 ? -28.281 -8.252 36.734 1.00 77.38 219 GLU A CA 1
ATOM 1736 C C . GLU A 1 219 ? -28.342 -8.715 38.198 1.00 77.38 219 GLU A C 1
ATOM 1738 O O . GLU A 1 219 ? -29.428 -8.976 38.714 1.00 77.38 219 GLU A O 1
ATOM 1743 N N . ARG A 1 220 ? -27.198 -8.750 38.899 1.00 81.62 220 ARG A N 1
ATOM 1744 C CA . ARG A 1 220 ? -27.140 -9.088 40.331 1.00 81.62 220 ARG A CA 1
ATOM 1745 C C . ARG A 1 220 ? -27.850 -8.052 41.199 1.00 81.62 220 ARG A C 1
ATOM 1747 O O . ARG A 1 220 ? -28.613 -8.423 42.086 1.00 81.62 220 ARG A O 1
ATOM 1754 N N . GLN A 1 221 ? -27.628 -6.766 40.930 1.00 74.62 221 GLN A N 1
ATOM 1755 C CA . GLN A 1 221 ? -28.304 -5.682 41.643 1.00 74.62 221 GLN A CA 1
ATOM 1756 C C . GLN A 1 221 ? -29.813 -5.713 41.394 1.00 74.62 221 GLN A C 1
ATOM 1758 O O . GLN A 1 221 ? -30.584 -5.612 42.342 1.00 74.62 221 GLN A O 1
ATOM 1763 N N . LEU A 1 222 ? -30.241 -5.930 40.148 1.00 70.38 222 LEU A N 1
ATOM 1764 C CA . LEU A 1 222 ? -31.652 -6.036 39.783 1.00 70.38 222 LEU A CA 1
ATOM 1765 C C . LEU A 1 222 ? -32.335 -7.207 40.506 1.00 70.38 222 LEU A C 1
ATOM 1767 O O . LEU A 1 222 ? -33.396 -7.015 41.090 1.00 70.38 222 LEU A O 1
ATOM 1771 N N . ALA A 1 223 ? -31.701 -8.383 40.547 1.00 80.00 223 ALA A N 1
ATOM 1772 C CA . ALA A 1 223 ? -32.228 -9.548 41.256 1.00 80.00 223 ALA A CA 1
ATOM 1773 C C . ALA A 1 223 ? -32.373 -9.297 42.769 1.00 80.00 223 ALA A C 1
ATOM 1775 O O . ALA A 1 223 ? -33.442 -9.538 43.331 1.00 80.00 223 ALA A O 1
ATOM 1776 N N . ALA A 1 224 ? -31.340 -8.741 43.414 1.00 78.81 224 ALA A N 1
ATOM 1777 C CA . ALA A 1 224 ? -31.386 -8.386 44.836 1.00 78.81 224 ALA A CA 1
ATOM 1778 C C . ALA A 1 224 ? -32.480 -7.343 45.136 1.00 78.81 224 ALA A C 1
ATOM 1780 O O . ALA A 1 224 ? -33.147 -7.387 46.169 1.00 78.81 224 ALA A O 1
ATOM 1781 N N . MET A 1 225 ? -32.695 -6.406 44.212 1.00 70.88 225 MET A N 1
ATOM 1782 C CA . MET A 1 225 ? -33.735 -5.386 44.312 1.00 70.88 225 MET A CA 1
ATOM 1783 C C . MET A 1 225 ? -35.146 -5.934 44.134 1.00 70.88 225 MET A C 1
ATOM 1785 O O . MET A 1 225 ? -36.058 -5.507 44.840 1.00 70.88 225 MET A O 1
ATOM 1789 N N . GLU A 1 226 ? -35.340 -6.871 43.209 1.00 74.19 226 GLU A N 1
ATOM 1790 C CA . GLU A 1 226 ? -36.613 -7.566 43.015 1.00 74.19 226 GLU A CA 1
ATOM 1791 C C . GLU A 1 226 ? -36.973 -8.440 44.219 1.00 74.19 226 GLU A C 1
ATOM 1793 O O . GLU A 1 226 ? -38.146 -8.542 44.578 1.00 74.19 226 GLU A O 1
ATOM 1798 N N . GLU A 1 227 ? -35.985 -9.064 44.857 1.00 79.56 227 GLU A N 1
ATOM 1799 C CA . GLU A 1 227 ? -36.169 -9.814 46.100 1.00 79.56 227 GLU A CA 1
ATOM 1800 C C . GLU A 1 227 ? -36.555 -8.887 47.261 1.00 79.56 227 GLU A C 1
ATOM 1802 O O . GLU A 1 227 ? -37.594 -9.091 47.891 1.00 79.56 227 GLU A O 1
ATOM 1807 N N . ALA A 1 228 ? -35.815 -7.791 47.461 1.00 71.69 228 ALA A N 1
ATOM 1808 C CA . ALA A 1 228 ? -36.143 -6.785 48.472 1.00 71.69 228 ALA A CA 1
ATOM 1809 C C . ALA A 1 228 ? -37.538 -6.165 48.255 1.00 71.69 228 ALA A C 1
ATOM 1811 O O . ALA A 1 228 ? -38.276 -5.922 49.211 1.00 71.69 228 ALA A O 1
ATOM 1812 N N . SER A 1 229 ? -37.929 -5.924 46.998 1.00 69.31 229 SER A N 1
ATOM 1813 C CA . SER A 1 229 ? -39.268 -5.429 46.664 1.00 69.31 229 SER A CA 1
ATOM 1814 C C . SER A 1 229 ? -40.357 -6.433 47.058 1.00 69.31 229 SER A C 1
ATOM 1816 O O . SER A 1 229 ? -41.348 -6.045 47.679 1.00 69.31 229 SER A O 1
ATOM 1818 N N . ARG A 1 230 ? -40.143 -7.728 46.781 1.00 78.75 230 ARG A N 1
ATOM 1819 C CA . ARG A 1 230 ? -41.059 -8.816 47.162 1.00 78.75 230 ARG A CA 1
ATOM 1820 C C . ARG A 1 230 ? -41.210 -8.952 48.676 1.00 78.75 230 ARG A C 1
ATOM 1822 O O . ARG A 1 230 ? -42.333 -9.090 49.160 1.00 78.75 230 ARG A O 1
ATOM 1829 N N . GLU A 1 231 ? -40.117 -8.876 49.434 1.00 77.12 231 GLU A N 1
ATOM 1830 C CA . GLU A 1 231 ? -40.172 -8.901 50.903 1.00 77.12 231 GLU A CA 1
ATOM 1831 C C . GLU A 1 231 ? -40.994 -7.737 51.464 1.00 77.12 231 GLU A C 1
ATOM 1833 O O . GLU A 1 231 ? -41.837 -7.918 52.345 1.00 77.12 231 GLU A O 1
ATOM 1838 N N . ILE A 1 232 ? -40.779 -6.536 50.926 1.00 69.88 232 ILE A N 1
ATOM 1839 C CA . ILE A 1 232 ? -41.515 -5.331 51.306 1.00 69.88 232 ILE A CA 1
ATOM 1840 C C . ILE A 1 232 ? -43.015 -5.473 51.002 1.00 69.88 232 ILE A C 1
ATOM 1842 O O . ILE A 1 232 ? -43.850 -5.128 51.841 1.00 69.88 232 ILE A O 1
ATOM 1846 N N . GLU A 1 233 ? -43.379 -6.010 49.837 1.00 71.69 233 GLU A N 1
ATOM 1847 C CA . GLU A 1 233 ? -44.778 -6.260 49.470 1.00 71.69 233 GLU A CA 1
ATOM 1848 C C . GLU A 1 233 ? -45.441 -7.299 50.384 1.00 71.69 233 GLU A C 1
ATOM 1850 O O . GLU A 1 233 ? -46.572 -7.098 50.832 1.00 71.69 233 GLU A O 1
ATOM 1855 N N . ALA A 1 234 ? -44.721 -8.360 50.757 1.00 78.50 234 ALA A N 1
ATOM 1856 C CA . ALA A 1 234 ? -45.200 -9.345 51.725 1.00 78.50 234 ALA A CA 1
ATOM 1857 C C . ALA A 1 234 ? -45.400 -8.739 53.128 1.00 78.50 234 ALA A C 1
ATOM 1859 O O . ALA A 1 234 ? -46.375 -9.057 53.818 1.00 78.50 234 ALA A O 1
ATOM 1860 N N . MET A 1 235 ? -44.506 -7.839 53.555 1.00 69.06 235 MET A N 1
ATOM 1861 C CA . MET A 1 235 ? -44.653 -7.097 54.810 1.00 69.06 235 MET A CA 1
ATOM 1862 C C . MET A 1 235 ? -45.883 -6.180 54.797 1.00 69.06 235 MET A C 1
ATOM 1864 O O . MET A 1 235 ? -46.627 -6.163 55.779 1.00 69.06 235 MET A O 1
ATOM 1868 N N . LEU A 1 236 ? -46.136 -5.465 53.695 1.00 66.31 236 LEU A N 1
ATOM 1869 C CA . LEU A 1 236 ? -47.340 -4.639 53.528 1.00 66.31 236 LEU A CA 1
ATOM 1870 C C . LEU A 1 236 ? -48.619 -5.478 53.611 1.00 66.31 236 LEU A C 1
ATOM 1872 O O . LEU A 1 236 ? -49.548 -5.106 54.326 1.00 66.31 236 LEU A O 1
ATOM 1876 N N . ALA A 1 237 ? -48.645 -6.639 52.953 1.00 72.06 237 ALA A N 1
ATOM 1877 C CA . ALA A 1 237 ? -49.794 -7.542 52.985 1.00 72.06 237 ALA A CA 1
ATOM 1878 C C . ALA A 1 237 ? -50.095 -8.079 54.397 1.00 72.06 237 ALA A C 1
ATOM 1880 O O . ALA A 1 237 ? -51.259 -8.247 54.756 1.00 72.06 237 ALA A O 1
ATOM 1881 N N . ARG A 1 238 ? -49.065 -8.323 55.222 1.00 68.94 238 ARG A N 1
ATOM 1882 C CA . ARG A 1 238 ? -49.226 -8.712 56.638 1.00 68.94 238 ARG A CA 1
ATOM 1883 C C . ARG A 1 238 ? -49.723 -7.577 57.532 1.00 68.94 238 ARG A C 1
ATOM 1885 O O . ARG A 1 238 ? -50.340 -7.854 58.546 1.00 68.94 238 ARG A O 1
ATOM 1892 N N . ILE A 1 239 ? -49.412 -6.333 57.181 1.00 63.94 239 ILE A N 1
ATOM 1893 C CA . ILE A 1 239 ? -49.805 -5.121 57.914 1.00 63.94 239 ILE A CA 1
ATOM 1894 C C . ILE A 1 239 ? -51.256 -4.709 57.610 1.00 63.94 239 ILE A C 1
ATOM 1896 O O . ILE A 1 239 ? -51.897 -4.066 58.437 1.00 63.94 239 ILE A O 1
ATOM 1900 N N . GLN A 1 240 ? -51.755 -5.041 56.417 1.00 58.56 240 GLN A N 1
ATOM 1901 C CA . GLN A 1 240 ? -53.111 -4.713 55.962 1.00 58.56 240 GLN A CA 1
ATOM 1902 C C . GLN A 1 240 ? -54.173 -5.772 56.320 1.00 58.56 240 GLN A C 1
ATOM 1904 O O . GLN A 1 240 ? -55.356 -5.512 56.103 1.00 58.56 240 GLN A O 1
ATOM 1909 N N . ARG A 1 241 ? -53.770 -6.938 56.846 1.00 48.53 241 ARG A N 1
ATOM 1910 C CA . ARG A 1 241 ? -54.659 -7.931 57.478 1.00 48.53 241 ARG A CA 1
ATOM 1911 C C . ARG A 1 241 ? -54.781 -7.659 58.970 1.00 48.53 241 ARG A C 1
ATOM 1913 O O . ARG A 1 241 ? -55.891 -7.881 59.492 1.00 48.53 241 ARG A O 1
#

Sequence (241 aa):
MRWLTALAAACLLATLALEFAPPALAQSRHSLRRKAAAIDARKDQIRDQLRNIKAEQSTARNALSRAQVELGEAQDRLAAATARLSRTRSTLKVVRKDHAAAERAQRIHKKRMESRILAQWEAGNPSYLEVLLNATTFADFTERAEMTEIIAERDHDLLADLLATSRRLARKQALLEEKEREEAEQRAEVRRERNEVAIKAEVARRRVEAANKDRAEAERQLAAMEEASREIEAMLARIQR

Secondary structure (DSSP, 8-state):
--SHHHHHHHGGGS--PPP---------HHHHHHHHHHHHHHHHHHHHHHHHHHHHHHHHHHHHHHHHHHHHHHHHHHHHHHHHHHHHHHHHHHHHHHHHHHHHHHHHHHHHHHHHHHHHHHTT---HHHHHHT-SSHHHHHHHHHHHHHHHHHHHHHHHHHHHHHHHHHHHHHHHHHHHHHHHHHHHHHHHHHHHHHHHHHHHHHHHHHHHHHHHHHHHHHHHHHHHHHHHHHHHHHH--

Solvent-accessible surface area (backbone atoms only — not comparable to full-atom values): 12967 Å² total; per-residue (Å²): 129,80,66,66,66,60,57,61,67,62,68,76,74,75,82,76,87,77,87,84,85,87,88,85,92,71,82,48,72,6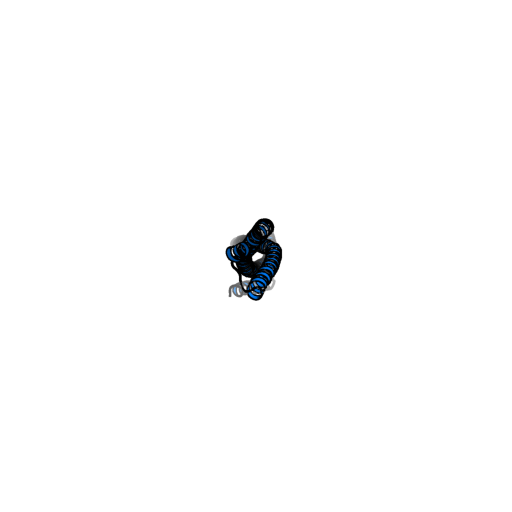5,59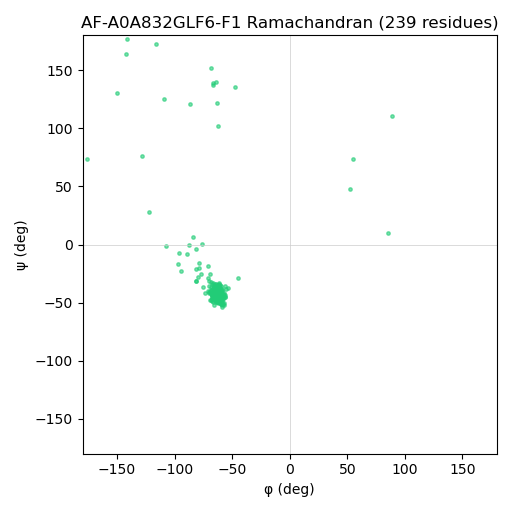,53,50,53,50,50,53,57,48,51,56,49,54,50,52,49,53,52,52,53,50,50,47,54,52,52,53,51,51,40,52,54,53,31,53,51,32,47,50,56,26,51,55,33,46,52,51,29,50,52,37,47,53,52,39,51,51,49,54,54,52,45,55,51,43,52,53,52,34,55,49,32,51,52,52,32,52,51,37,46,51,54,51,53,52,51,53,48,53,38,54,77,67,68,55,70,48,73,66,54,60,44,71,68,44,88,44,73,68,51,30,54,53,44,48,56,53,47,50,57,50,53,52,51,52,49,50,47,51,52,48,36,53,51,32,47,56,49,32,54,53,36,50,53,52,43,54,51,49,51,50,53,44,53,51,34,52,54,47,34,53,50,32,49,52,49,29,52,53,32,47,52,52,28,51,53,34,50,55,48,41,53,51,54,47,57,50,45,53,51,52,51,51,56,47,54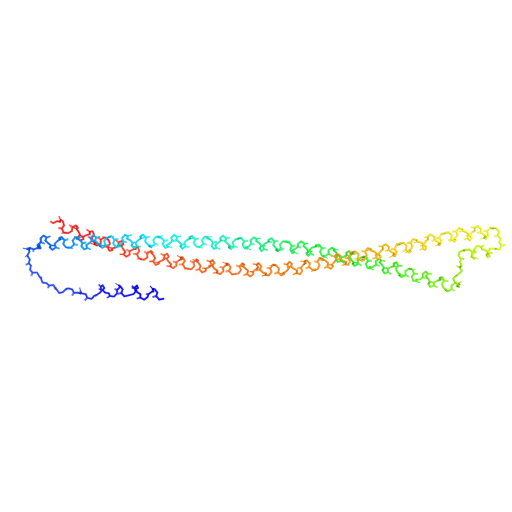,50,54,49,52,54,52,52,53,52,50,57,65,71,75,106

Nearest PDB structures (foldseek):
  3ja6-assembly1_I  TM=6.740E-01  e=2.272E-02  Escherichia coli
  3ja6-assembly1_H  TM=5.020E-01  e=5.514E-02  Escherichia coli
  6grj-assembly1_F  TM=5.618E-01  e=1.144E-01  Aeromonas hydrophila
  3g67-assembly1_B  TM=4.256E-01  e=4.968E-02  Thermotoga maritima
  3g67-assembly1_A  TM=3.578E-01  e=6.120E-02  Thermotoga maritima

Radius of gyration: 47.44 Å; Cα contacts (8 Å, |Δi|>4): 104; chains: 1; bounding box: 96×25×137 Å